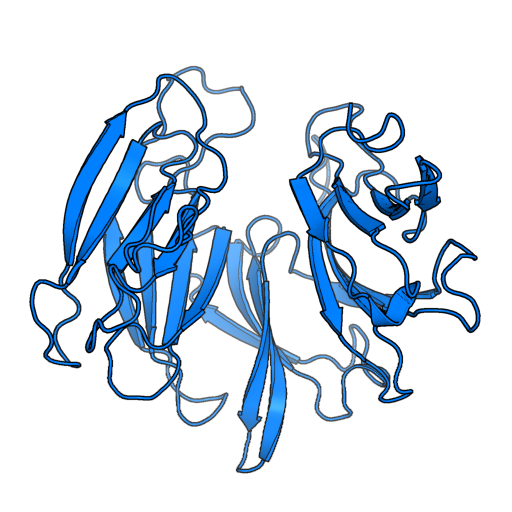Protein AF-A0A7S4CBK2-F1 (afdb_monomer_lite)

Foldseek 3Di:
DLDPPQDAWLDKDWDPCVQPVATKIWTWHFDQDPPSDPTFTWIAGPVVRDIATADDGDGQKGWNDWDWDPQPPPPHTWIWTKMWGDHPDDAIWIFTKIFDQDPRNSDDHGDIATQATFAHAEWDWDWADAPRDTDTKIWGQRQIHQFFTKIKDAPVGRVPGHHVRIDMDTQGNPQGGKAYWDFALQLQPPHTWIWTWHWDQPQFIFIKIWDDDNHPPDHTDIDTAGTRLHADDDPPPDPFHTFDHYKDWDDQFQPDHAGTKMWTRGFRSQWTWIWAQPDSHSVGSYTDIDTPDHDPGGDRDDDWDDPPPPGGIDD

Organism: NCBI:txid73025

Secondary structure (DSSP, 8-state):
---SS-SSEEEEEEPPHHHHSS-EEEEEE--SSTT--S--EEEEETTT--EEE-SPP-TT-EEEEEEEE-SSSSSS-EEEEEEEE--SSS--EEEEEEEE--SSTTSPSPEEEEEEES--S-EEEEEEEETTEEEEEEEEEETTTT-EEEEEE-TT-GGG--TTT-EEEEEE-TT--EEEEEEE-SSSSSS-EEEEEE-BSSS-EEEEEEEPPSSTTSPPEEEEEEEEEPPS---TT-S---B---EEEE-SBTT--SSPEEEEE-GGG-EEEEEEES-S-TT---EEEEEEEE-SS---PPP-B-SSSSSBPB-

InterPro domains:
  IPR028994 Integrin alpha, N-terminal [SSF69318] (59-314)

pLDDT: mean 92.44, std 9.06, range [51.06, 98.81]

Structure (mmCIF, N/CA/C/O backbone):
data_AF-A0A7S4CBK2-F1
#
_entry.id   AF-A0A7S4CBK2-F1
#
loop_
_atom_site.group_PDB
_atom_site.id
_atom_site.type_symbol
_atom_site.label_atom_id
_atom_site.label_alt_id
_atom_site.label_comp_id
_atom_site.label_asym_id
_atom_site.label_entity_id
_atom_site.label_seq_id
_atom_site.pdbx_PDB_ins_code
_atom_site.Cartn_x
_atom_site.Cartn_y
_atom_site.Cartn_z
_atom_site.occupancy
_atom_site.B_iso_or_equiv
_atom_site.auth_seq_id
_atom_site.auth_comp_id
_atom_site.auth_asym_id
_atom_site.auth_atom_id
_atom_site.pdbx_PDB_model_num
ATOM 1 N N . THR A 1 1 ? -21.842 13.973 -1.073 1.00 52.34 1 THR A N 1
ATOM 2 C CA . THR A 1 1 ? -20.670 13.971 -0.171 1.00 52.34 1 THR A CA 1
ATOM 3 C C . THR A 1 1 ? -20.645 12.671 0.593 1.00 52.34 1 THR A C 1
ATOM 5 O O . THR A 1 1 ? -21.679 12.316 1.139 1.00 52.34 1 THR A O 1
ATOM 8 N N . LEU A 1 2 ? -19.506 11.971 0.589 1.00 61.12 2 LEU A N 1
ATOM 9 C CA . LEU A 1 2 ? -19.342 10.618 1.136 1.00 61.12 2 LEU A CA 1
ATOM 10 C C . LEU A 1 2 ? -19.586 10.547 2.658 1.00 61.12 2 LEU A C 1
ATOM 12 O O . LEU A 1 2 ? -20.263 9.651 3.139 1.00 61.12 2 LEU A O 1
ATOM 16 N N . THR A 1 3 ? -19.062 11.528 3.396 1.00 65.19 3 THR A N 1
ATOM 17 C CA . THR A 1 3 ? -19.240 11.731 4.844 1.00 65.19 3 THR A CA 1
ATOM 18 C C . THR A 1 3 ? -18.792 13.158 5.200 1.00 65.19 3 THR A C 1
ATOM 20 O O . THR A 1 3 ? -18.021 13.767 4.454 1.00 65.19 3 THR A O 1
ATOM 23 N N . LYS A 1 4 ? -19.283 13.722 6.313 1.00 73.75 4 LYS A N 1
ATOM 24 C CA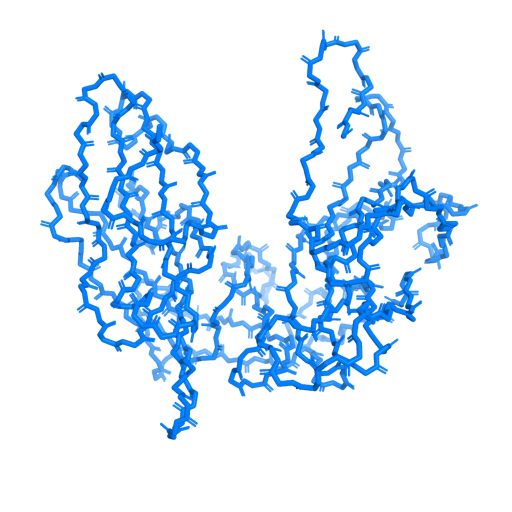 . LYS A 1 4 ? -18.763 14.979 6.902 1.00 73.75 4 LYS A CA 1
ATOM 25 C C . LYS A 1 4 ? -17.794 14.731 8.066 1.00 73.75 4 LYS A C 1
ATOM 27 O O . LYS A 1 4 ? -17.153 15.674 8.526 1.00 73.75 4 LYS A O 1
ATOM 32 N N . ASN A 1 5 ? -17.695 13.485 8.529 1.00 73.00 5 ASN A N 1
ATOM 33 C CA . ASN A 1 5 ? -16.963 13.108 9.736 1.00 73.00 5 ASN A CA 1
ATOM 34 C C . ASN A 1 5 ? -15.542 12.608 9.446 1.00 73.00 5 ASN A C 1
ATOM 36 O O . ASN A 1 5 ? -14.723 12.567 10.364 1.00 73.00 5 ASN A O 1
ATOM 40 N N . VAL A 1 6 ? -15.227 12.308 8.179 1.00 74.38 6 VAL A N 1
ATOM 41 C CA . VAL A 1 6 ? -13.850 12.129 7.698 1.00 74.38 6 VAL A CA 1
ATOM 42 C C . VAL A 1 6 ? -13.398 13.378 6.952 1.00 74.38 6 VAL A C 1
ATOM 44 O O . VAL A 1 6 ? -14.011 13.811 5.975 1.00 74.38 6 VAL A O 1
ATOM 47 N N . LYS A 1 7 ? -12.282 13.953 7.399 1.00 81.12 7 LYS A N 1
ATOM 48 C CA . LYS A 1 7 ? -11.546 14.968 6.643 1.00 81.12 7 LYS A CA 1
ATOM 49 C C . LYS A 1 7 ? -10.514 14.246 5.790 1.00 81.12 7 LYS A C 1
ATOM 51 O O . LYS A 1 7 ? -9.733 13.497 6.354 1.00 81.12 7 LYS A O 1
ATOM 56 N N . TRP A 1 8 ? -10.470 14.531 4.488 1.00 84.69 8 TRP A N 1
ATOM 57 C CA . TRP A 1 8 ? -9.444 13.993 3.579 1.00 84.69 8 TRP A CA 1
ATOM 58 C C . TRP A 1 8 ? -9.435 12.455 3.573 1.00 84.69 8 TRP A C 1
ATOM 60 O O . TRP A 1 8 ? -8.600 11.846 4.238 1.00 84.69 8 TRP A O 1
ATOM 70 N N . PRO A 1 9 ? -10.414 11.824 2.900 1.00 90.06 9 PRO A N 1
ATOM 71 C CA . PRO A 1 9 ? -10.419 10.376 2.762 1.00 90.06 9 PRO A CA 1
ATOM 72 C C . PRO A 1 9 ? -9.212 9.934 1.927 1.00 90.06 9 PRO A C 1
ATOM 74 O O . PRO A 1 9 ? -9.009 10.446 0.828 1.00 90.06 9 PRO A O 1
ATOM 77 N N . ASN A 1 10 ? -8.437 8.987 2.452 1.00 90.31 10 ASN A N 1
ATOM 78 C CA . ASN A 1 10 ? -7.334 8.342 1.733 1.00 90.31 10 ASN A CA 1
ATOM 79 C C . ASN A 1 10 ? -7.773 7.011 1.111 1.00 90.31 10 ASN A C 1
ATOM 81 O O . ASN A 1 10 ? -7.249 6.618 0.074 1.00 90.31 10 ASN A O 1
ATOM 85 N N . GLN A 1 11 ? -8.771 6.354 1.708 1.00 93.25 11 GLN A N 1
ATOM 86 C CA . GLN A 1 11 ? -9.369 5.125 1.200 1.00 93.25 11 GLN A CA 1
ATOM 87 C C . GLN A 1 11 ? -10.885 5.172 1.382 1.00 93.25 11 GLN A C 1
ATOM 89 O O . GLN A 1 11 ? -11.384 5.634 2.411 1.00 93.25 11 GLN A O 1
ATOM 94 N N . ALA A 1 12 ? -11.604 4.660 0.386 1.00 93.75 12 ALA A N 1
ATOM 95 C CA . ALA A 1 12 ? -13.013 4.318 0.485 1.00 93.75 12 ALA A CA 1
ATOM 96 C C . ALA A 1 12 ? -13.234 2.964 -0.203 1.00 93.75 12 ALA A C 1
ATOM 98 O O . ALA A 1 12 ? -12.995 2.842 -1.403 1.00 93.75 12 ALA A O 1
ATOM 99 N N . THR A 1 13 ? -13.647 1.949 0.551 1.00 95.06 13 THR A N 1
ATOM 100 C CA . THR A 1 13 ? -13.855 0.580 0.050 1.00 95.06 13 THR A CA 1
ATOM 101 C C . THR A 1 13 ? -15.153 0.001 0.588 1.00 95.06 13 THR A C 1
ATOM 103 O O . THR A 1 13 ? -15.661 0.429 1.624 1.00 95.06 13 THR A O 1
ATOM 106 N N . MET A 1 14 ? -15.721 -0.971 -0.123 1.00 96.44 14 MET A N 1
ATOM 107 C CA . MET A 1 14 ? -16.895 -1.688 0.365 1.00 96.44 14 MET A CA 1
ATOM 108 C C . MET A 1 14 ? -16.543 -2.509 1.606 1.00 96.44 14 MET A C 1
ATOM 110 O O . MET A 1 14 ? -15.480 -3.123 1.686 1.00 96.44 14 MET A O 1
ATOM 114 N N . VAL A 1 15 ? -17.457 -2.521 2.568 1.00 98.00 15 VAL A N 1
ATOM 115 C CA . VAL A 1 15 ? -17.408 -3.426 3.716 1.00 98.00 15 VAL A CA 1
ATOM 116 C C . VAL A 1 15 ? -17.905 -4.802 3.261 1.00 98.00 15 VAL A C 1
ATOM 118 O O . VAL A 1 15 ? -18.935 -4.858 2.578 1.00 98.00 15 VAL A O 1
ATOM 121 N N . PRO A 1 16 ? -17.227 -5.903 3.630 1.00 97.81 16 PRO A N 1
ATOM 122 C CA . PRO A 1 16 ? -17.720 -7.252 3.386 1.00 97.81 16 PRO A CA 1
ATOM 123 C C . PRO A 1 16 ? -19.141 -7.432 3.922 1.00 97.81 16 PRO A C 1
ATOM 125 O O . PRO A 1 16 ? -19.452 -7.028 5.046 1.00 97.81 16 PRO A O 1
ATOM 128 N N . LEU A 1 17 ? -20.016 -8.048 3.120 1.00 95.75 17 LEU A N 1
ATOM 129 C CA . LEU A 1 17 ? -21.426 -8.204 3.488 1.00 95.75 17 LEU A CA 1
ATOM 130 C C . LEU A 1 17 ? -21.604 -8.995 4.785 1.00 95.75 17 LEU A C 1
ATOM 132 O O . LEU A 1 17 ? -22.575 -8.762 5.486 1.00 95.75 17 LEU A O 1
ATOM 136 N N . GLU A 1 18 ? -20.677 -9.872 5.155 1.00 96.31 18 GLU A N 1
ATOM 137 C CA . GLU A 1 18 ? -20.750 -10.623 6.413 1.00 96.31 18 GLU A CA 1
ATOM 138 C C . GLU A 1 18 ? -20.634 -9.760 7.680 1.00 96.31 18 GLU A C 1
ATOM 140 O O . GLU A 1 18 ? -21.098 -10.181 8.736 1.00 96.31 18 GLU A O 1
ATOM 145 N N . VAL A 1 19 ? -20.119 -8.527 7.588 1.00 97.31 19 VAL A N 1
ATOM 146 C CA . VAL A 1 19 ? -20.027 -7.624 8.748 1.00 97.31 19 VAL A CA 1
ATOM 147 C C . VAL A 1 19 ? -21.402 -7.063 9.129 1.00 97.31 19 VAL A C 1
ATOM 149 O O . VAL A 1 19 ? -21.758 -7.056 10.303 1.00 97.31 19 VAL A O 1
ATOM 152 N N . PHE A 1 20 ? -22.202 -6.597 8.159 1.00 95.88 20 PHE A N 1
ATOM 153 C CA . PHE A 1 20 ? -23.490 -5.928 8.434 1.00 95.88 20 PHE A CA 1
ATOM 154 C C . PHE A 1 20 ? -24.711 -6.566 7.763 1.00 95.88 20 PHE A C 1
ATOM 156 O O . PHE A 1 20 ? -25.836 -6.149 8.020 1.00 95.88 20 PHE A O 1
ATOM 163 N N . SER A 1 21 ? -24.517 -7.536 6.870 1.00 94.25 21 SER A N 1
ATOM 164 C CA . SER A 1 21 ? -25.542 -8.083 5.961 1.00 94.25 21 SER A CA 1
ATOM 165 C C . SER A 1 21 ? -26.248 -7.035 5.085 1.00 94.25 21 SER A C 1
ATOM 167 O O . SER A 1 21 ? -27.259 -7.324 4.454 1.00 94.25 21 SER A O 1
ATOM 169 N N . THR A 1 22 ? -25.713 -5.816 5.020 1.00 95.19 22 THR A N 1
ATOM 170 C CA . THR A 1 22 ? -26.192 -4.708 4.190 1.00 95.19 22 THR A CA 1
ATOM 171 C C . THR A 1 22 ? -24.988 -3.953 3.621 1.00 95.19 22 THR A C 1
ATOM 173 O O . THR A 1 22 ? -23.931 -3.926 4.265 1.00 95.19 22 THR A O 1
ATOM 176 N N . PRO A 1 23 ? -25.100 -3.341 2.428 1.00 97.38 23 PRO A N 1
ATOM 177 C CA . PRO A 1 23 ? -24.022 -2.552 1.856 1.00 97.38 23 PRO A CA 1
ATOM 178 C C . PRO A 1 23 ? -23.564 -1.420 2.783 1.00 97.38 23 PRO A C 1
ATOM 180 O O . PRO A 1 23 ? -24.323 -0.526 3.172 1.00 97.38 23 PRO A O 1
ATOM 183 N N . ALA A 1 24 ? -22.274 -1.428 3.090 1.00 97.25 24 ALA A N 1
ATOM 184 C CA . ALA A 1 24 ? -21.606 -0.392 3.854 1.00 97.25 24 ALA A CA 1
ATOM 185 C C . ALA A 1 24 ? -20.250 -0.075 3.225 1.00 97.25 24 ALA A C 1
ATOM 187 O O . ALA A 1 24 ? -19.741 -0.820 2.388 1.00 97.25 24 ALA A O 1
ATOM 188 N N . MET A 1 25 ? -19.662 1.041 3.634 1.00 97.06 25 MET A N 1
ATOM 189 C CA . MET A 1 25 ? -18.380 1.515 3.132 1.00 97.06 25 MET A CA 1
ATOM 190 C C . MET A 1 25 ? -17.437 1.833 4.286 1.00 97.06 25 MET A C 1
ATOM 192 O O . MET A 1 25 ? -17.816 2.546 5.214 1.00 97.06 25 MET A O 1
ATOM 196 N N . LEU A 1 26 ? -16.210 1.333 4.206 1.00 97.62 26 LEU A N 1
ATOM 197 C CA . LEU A 1 26 ? -15.100 1.741 5.049 1.00 97.62 26 LEU A CA 1
ATOM 198 C C . LEU A 1 26 ? -14.492 3.011 4.467 1.00 97.62 26 LEU A C 1
ATOM 200 O O . LEU A 1 26 ? -14.245 3.092 3.266 1.00 97.62 26 LEU A O 1
ATOM 204 N N . VAL A 1 27 ? -14.226 3.992 5.324 1.00 96.75 27 VAL A N 1
ATOM 205 C CA . VAL A 1 27 ? -13.522 5.221 4.969 1.00 96.75 27 VAL A CA 1
ATOM 206 C C . VAL A 1 27 ? -12.369 5.429 5.942 1.00 96.75 27 VAL A C 1
ATOM 208 O O . VAL A 1 27 ? -12.595 5.656 7.132 1.00 96.75 27 VAL A O 1
ATOM 211 N N . ALA A 1 28 ? -11.143 5.388 5.425 1.00 95.88 28 ALA A N 1
ATOM 212 C CA . ALA A 1 28 ? -9.948 5.811 6.144 1.00 95.88 28 ALA A CA 1
ATOM 213 C C . ALA A 1 28 ? -9.622 7.257 5.772 1.00 95.88 28 ALA A C 1
ATOM 215 O O . ALA A 1 28 ? -9.729 7.645 4.604 1.00 95.88 28 ALA A O 1
ATOM 216 N N . GLY A 1 29 ? -9.206 8.074 6.735 1.00 93.44 29 GLY A N 1
ATOM 217 C CA . GLY A 1 29 ? -8.776 9.424 6.399 1.00 93.44 29 GLY A CA 1
ATOM 218 C C . GLY A 1 29 ? -8.001 10.159 7.472 1.00 93.44 29 GLY A C 1
ATOM 219 O O . GLY A 1 29 ? -7.454 9.580 8.412 1.00 93.44 29 GLY A O 1
ATOM 220 N N . GLY A 1 30 ? -7.967 11.473 7.291 1.00 93.00 30 GLY A N 1
ATOM 221 C CA . GLY A 1 30 ? -7.004 12.383 7.886 1.00 93.00 30 GLY A CA 1
ATOM 222 C C . GLY A 1 30 ? -5.817 12.602 6.952 1.00 93.00 30 GLY A C 1
ATOM 223 O O . GLY A 1 30 ? -5.638 11.885 5.975 1.00 93.00 30 GLY A O 1
ATOM 224 N N . PHE A 1 31 ? -4.990 13.606 7.221 1.00 89.25 31 PHE A N 1
ATOM 225 C CA . PHE A 1 31 ? -3.779 13.823 6.428 1.00 89.25 31 PHE A CA 1
ATOM 226 C C . PHE A 1 31 ? -2.734 14.605 7.221 1.00 89.25 31 PHE A C 1
ATOM 228 O O . PHE A 1 31 ? -3.058 15.245 8.220 1.00 89.25 31 PHE A O 1
ATOM 235 N N . LEU A 1 32 ? -1.487 14.613 6.746 1.00 85.56 32 LEU A N 1
ATOM 236 C CA . LEU A 1 32 ? -0.371 15.323 7.388 1.00 85.56 32 LEU A CA 1
ATOM 237 C C . LEU A 1 32 ? -0.498 16.862 7.370 1.00 85.56 32 LEU A C 1
ATOM 239 O O . LEU A 1 32 ? 0.283 17.565 8.007 1.00 85.56 32 LEU A O 1
ATOM 243 N N . VAL A 1 33 ? -1.471 17.405 6.633 1.00 83.88 33 VAL A N 1
ATOM 244 C CA . VAL A 1 33 ? -1.734 18.849 6.550 1.00 83.88 33 VAL A CA 1
ATOM 245 C C . VAL A 1 33 ? -2.352 19.362 7.865 1.00 83.88 33 VAL A C 1
ATOM 247 O O . VAL A 1 33 ? -3.221 18.693 8.433 1.00 83.88 33 VAL A O 1
ATOM 250 N N . PRO A 1 34 ? -1.978 20.569 8.348 1.00 82.69 34 PRO A N 1
ATOM 251 C CA . PRO A 1 34 ? -2.548 21.143 9.566 1.00 82.69 34 PRO A CA 1
ATOM 252 C C . PRO A 1 34 ? -4.085 21.098 9.613 1.00 82.69 34 PRO A C 1
ATOM 254 O O . PRO A 1 34 ? -4.773 21.362 8.624 1.00 82.69 34 PRO A O 1
ATOM 257 N N . HIS A 1 35 ? -4.627 20.774 10.792 1.00 85.25 35 HIS A N 1
ATOM 258 C CA . HIS A 1 35 ? -6.068 20.650 11.078 1.00 85.25 35 HIS A CA 1
ATOM 259 C C . HIS A 1 35 ? -6.808 19.500 10.363 1.00 85.25 35 HIS A C 1
ATOM 261 O O . HIS A 1 35 ? -8.051 19.464 10.372 1.00 85.25 35 HIS A O 1
ATOM 267 N N . LYS A 1 36 ? -6.075 18.563 9.743 1.00 88.94 36 LYS A N 1
ATOM 268 C CA . LYS A 1 36 ? -6.618 17.335 9.131 1.00 88.94 36 LYS A CA 1
ATOM 269 C C . LYS A 1 36 ? -6.430 16.087 9.996 1.00 88.94 36 LYS A C 1
ATOM 271 O O . LYS A 1 36 ? -6.679 14.988 9.522 1.00 88.94 36 LYS A O 1
ATOM 276 N N . THR A 1 37 ? -6.053 16.263 11.255 1.00 91.38 37 THR A N 1
ATOM 277 C CA . THR A 1 37 ? -5.986 15.215 12.278 1.00 91.38 37 THR A CA 1
ATOM 278 C C . THR A 1 37 ? -6.883 15.591 13.477 1.00 91.38 37 THR A C 1
ATOM 280 O O . THR A 1 37 ? -7.233 16.774 13.602 1.00 91.38 37 THR A O 1
ATOM 283 N N . PRO A 1 38 ? -7.301 14.630 14.327 1.00 93.38 38 PRO A N 1
ATOM 284 C CA . PRO A 1 38 ? -7.108 13.186 14.167 1.00 93.38 38 PRO A CA 1
ATOM 285 C C . PRO A 1 38 ? -7.832 12.657 12.922 1.00 93.38 38 PRO A C 1
ATOM 287 O O . PRO A 1 38 ? -8.924 13.104 12.566 1.00 93.38 38 PRO A O 1
ATOM 290 N N . GLY A 1 39 ? -7.167 11.754 12.214 1.00 95.12 39 GLY A N 1
ATOM 291 C CA . GLY A 1 39 ? -7.776 10.915 11.198 1.00 95.12 39 GLY A CA 1
ATOM 292 C C . GLY A 1 39 ? -8.600 9.809 11.842 1.00 95.12 39 GLY A C 1
ATOM 293 O O . GLY A 1 39 ? -8.480 9.549 13.040 1.00 95.12 39 GLY A O 1
ATOM 294 N N . ARG A 1 40 ? -9.466 9.179 11.049 1.00 96.06 40 ARG A N 1
ATOM 295 C CA . ARG A 1 40 ? -10.429 8.184 11.533 1.00 96.06 40 ARG A CA 1
ATOM 296 C C . ARG A 1 40 ? -10.609 7.059 10.525 1.00 96.06 40 ARG A C 1
ATOM 298 O O . ARG A 1 40 ? -10.535 7.306 9.321 1.00 96.06 40 ARG A O 1
ATOM 305 N N . ILE A 1 41 ? -10.918 5.874 11.041 1.00 97.50 41 ILE A N 1
ATOM 306 C CA . ILE A 1 41 ? -11.582 4.791 10.315 1.00 97.50 41 ILE A CA 1
ATOM 307 C C . ILE A 1 41 ? -13.070 4.852 10.666 1.00 97.50 41 ILE A C 1
ATOM 309 O O . ILE A 1 41 ? -13.438 4.755 11.842 1.00 97.50 41 ILE A O 1
ATOM 313 N N . ILE A 1 42 ? -13.923 5.039 9.662 1.00 97.25 42 ILE A N 1
ATOM 314 C CA . ILE A 1 42 ? -15.382 5.079 9.810 1.00 97.25 42 ILE A CA 1
ATOM 315 C C . ILE A 1 42 ? -16.010 4.033 8.893 1.00 97.25 42 ILE A C 1
ATOM 317 O O . ILE A 1 42 ? -15.608 3.901 7.742 1.00 97.25 42 ILE A O 1
ATOM 321 N N . LEU A 1 43 ? -17.026 3.331 9.387 1.00 97.38 43 LEU A N 1
ATOM 322 C CA . LEU A 1 43 ? -17.927 2.517 8.575 1.00 97.38 43 LEU A CA 1
ATOM 323 C C . LEU A 1 43 ? -19.216 3.300 8.362 1.00 97.38 43 LEU A C 1
ATOM 325 O O . LEU A 1 43 ? -19.795 3.814 9.317 1.00 97.38 43 LEU A O 1
ATOM 329 N N . ARG A 1 44 ? -19.673 3.406 7.120 1.00 96.00 44 ARG A N 1
ATOM 330 C CA . ARG A 1 44 ? -20.914 4.090 6.764 1.00 96.00 44 ARG A CA 1
ATOM 331 C C . ARG A 1 44 ? -21.859 3.119 6.081 1.00 96.00 44 ARG A C 1
ATOM 333 O O . ARG A 1 44 ? -21.566 2.667 4.976 1.00 96.00 44 ARG A O 1
ATOM 340 N N . LEU A 1 45 ? -23.007 2.851 6.694 1.00 95.88 45 LEU A N 1
ATOM 341 C CA . LEU A 1 45 ? -24.090 2.120 6.040 1.00 95.88 45 LEU A CA 1
ATOM 342 C C . LEU A 1 45 ? -24.602 2.951 4.857 1.00 95.88 45 LEU A C 1
ATOM 344 O O . LEU A 1 45 ? -24.870 4.148 5.003 1.00 95.88 45 LEU A O 1
ATOM 348 N N . ILE A 1 46 ? -24.706 2.349 3.672 1.00 94.12 46 ILE A N 1
ATOM 349 C CA . ILE A 1 46 ? -25.023 3.100 2.449 1.00 94.12 46 ILE A CA 1
ATOM 350 C C . ILE A 1 46 ? -26.468 3.597 2.486 1.00 94.12 46 ILE A C 1
ATOM 352 O O . ILE A 1 46 ? -26.699 4.783 2.241 1.00 94.12 46 ILE A O 1
ATOM 356 N N . GLU A 1 47 ? -27.403 2.717 2.845 1.00 92.50 47 GLU A N 1
ATOM 357 C CA . GLU A 1 47 ? -28.843 2.992 2.819 1.00 92.50 47 GLU A CA 1
ATOM 358 C C . GLU A 1 47 ? -29.271 3.991 3.897 1.00 92.50 47 GLU A C 1
ATOM 360 O O . GLU A 1 47 ? -29.879 5.015 3.594 1.00 92.50 47 GLU A O 1
ATOM 365 N N . SER A 1 48 ? -28.932 3.724 5.162 1.00 93.88 48 SER A N 1
ATOM 366 C CA . SER A 1 48 ? -29.335 4.586 6.280 1.00 93.88 48 SER A CA 1
ATOM 367 C C . SER A 1 48 ? -28.464 5.836 6.414 1.00 93.88 48 SER A C 1
ATOM 369 O O . SER A 1 48 ? -28.854 6.804 7.066 1.00 93.88 48 SER A O 1
ATOM 371 N N . GLY A 1 49 ? -27.258 5.814 5.840 1.00 92.38 49 GLY A N 1
ATOM 372 C CA . GLY A 1 49 ? -26.244 6.840 6.054 1.00 92.38 49 GLY A CA 1
ATOM 373 C C . GLY A 1 49 ? -25.681 6.874 7.474 1.00 92.38 49 GLY A C 1
ATOM 374 O O . GLY A 1 49 ? -24.945 7.808 7.791 1.00 92.38 49 GLY A O 1
ATOM 375 N N . GLN A 1 50 ? -26.020 5.891 8.315 1.00 94.56 50 GLN A N 1
ATOM 376 C CA . GLN A 1 50 ? -25.482 5.770 9.663 1.00 94.56 50 GLN A CA 1
ATOM 377 C C . GLN A 1 50 ? -23.973 5.551 9.603 1.00 94.56 50 GLN A C 1
ATOM 379 O O . GLN A 1 50 ? -23.482 4.740 8.818 1.00 94.56 50 GLN A O 1
ATOM 384 N N . GLU A 1 51 ? -23.252 6.262 10.462 1.00 95.75 51 GLU A N 1
ATOM 385 C CA . GLU A 1 51 ? -21.801 6.183 10.562 1.00 95.75 51 GLU A CA 1
ATOM 386 C C . GLU A 1 51 ? -21.386 5.619 11.919 1.00 95.75 51 GLU A C 1
ATOM 388 O O . GLU A 1 51 ? -21.916 6.008 12.961 1.00 95.75 51 GLU A O 1
ATOM 393 N N . ILE A 1 52 ? -20.415 4.712 11.885 1.00 96.81 52 ILE A N 1
ATOM 394 C CA . ILE A 1 52 ? -19.788 4.086 13.038 1.00 96.81 52 ILE A CA 1
ATOM 395 C C . ILE A 1 52 ? -18.311 4.439 12.980 1.00 96.81 52 ILE A C 1
ATOM 397 O O . ILE A 1 52 ? -17.589 3.996 12.088 1.00 96.81 52 ILE A O 1
ATOM 401 N N . GLN A 1 53 ? -17.849 5.249 13.926 1.00 97.12 53 GLN A N 1
ATOM 402 C CA . GLN A 1 53 ? -16.421 5.476 14.084 1.00 97.12 53 GLN A CA 1
ATOM 403 C C . GLN A 1 53 ? -15.793 4.249 14.749 1.00 97.12 53 GLN A C 1
ATOM 405 O O . GLN A 1 53 ? -16.127 3.914 15.884 1.00 97.12 53 GLN A O 1
ATOM 410 N N . VAL A 1 54 ? -14.885 3.589 14.035 1.00 97.81 54 VAL A N 1
ATOM 411 C CA . VAL A 1 54 ? -14.229 2.360 14.492 1.00 97.81 54 VAL A CA 1
ATOM 412 C C . VAL A 1 54 ? -12.983 2.676 15.300 1.00 97.81 54 VAL A C 1
ATOM 414 O O . VAL A 1 54 ? -12.780 2.120 16.375 1.00 97.81 54 VAL A O 1
ATOM 417 N N . SER A 1 55 ? -12.150 3.581 14.793 1.00 97.69 55 SER A N 1
ATOM 418 C CA . SER A 1 55 ? -10.904 3.968 15.449 1.00 97.69 55 SER A CA 1
ATOM 419 C C . SER A 1 55 ? -11.159 4.905 16.628 1.00 97.69 55 SER A C 1
ATOM 421 O O . SER A 1 55 ? -11.973 5.828 16.527 1.00 97.69 55 SER A O 1
ATOM 423 N N . THR A 1 56 ? -10.376 4.772 17.694 1.00 96.81 56 THR A N 1
ATOM 424 C CA . THR A 1 56 ? -10.300 5.816 18.725 1.00 96.81 56 THR A CA 1
ATOM 425 C C . THR A 1 56 ? -9.579 7.047 18.162 1.00 96.81 56 THR A C 1
ATOM 427 O O . THR A 1 56 ? -8.627 6.914 17.389 1.00 96.81 56 THR A O 1
ATOM 430 N N . ASP A 1 57 ? -10.033 8.253 18.516 1.00 95.38 57 ASP A N 1
ATOM 431 C CA . ASP A 1 57 ? -9.343 9.488 18.124 1.00 95.38 57 ASP A CA 1
ATOM 432 C C . ASP A 1 57 ? -7.938 9.515 18.752 1.00 95.38 57 ASP A C 1
ATOM 434 O O . ASP A 1 57 ? -7.783 9.392 19.968 1.00 95.38 57 ASP A O 1
ATOM 438 N N . LYS A 1 58 ? -6.907 9.689 17.917 1.00 95.31 58 LYS A N 1
ATOM 439 C CA . LYS A 1 58 ? -5.510 9.811 18.352 1.00 95.31 58 LYS A CA 1
ATOM 440 C C . LYS A 1 58 ? -4.865 11.023 17.692 1.00 95.31 58 LYS A C 1
ATOM 442 O O . LYS A 1 58 ? -4.702 11.074 16.471 1.00 95.31 58 LYS A O 1
ATOM 447 N N . ASP A 1 59 ? -4.506 12.009 18.507 1.00 91.88 59 ASP A N 1
ATOM 448 C CA . ASP A 1 59 ? -4.015 13.300 18.027 1.00 91.88 59 ASP A CA 1
ATOM 449 C C . ASP A 1 59 ? -2.783 13.169 17.127 1.00 91.88 59 ASP A C 1
ATOM 451 O O . ASP A 1 59 ? -1.813 12.468 17.426 1.00 91.88 59 ASP A O 1
ATOM 455 N N . GLY A 1 60 ? -2.827 13.885 16.004 1.00 93.75 60 GLY A N 1
ATOM 456 C CA . GLY A 1 60 ? -1.749 13.923 15.020 1.00 93.75 60 GLY A CA 1
ATOM 457 C C . GLY A 1 60 ? -1.683 12.723 14.074 1.00 93.75 60 GLY A C 1
ATOM 458 O O . GLY A 1 60 ? -0.956 12.818 13.088 1.00 93.75 60 GLY A O 1
ATOM 459 N N . PHE A 1 61 ? -2.433 11.645 14.321 1.00 96.38 61 PHE A N 1
ATOM 460 C CA . PHE A 1 61 ? -2.439 10.471 13.449 1.00 96.38 61 PHE A CA 1
ATOM 461 C C . PHE A 1 61 ? -3.456 10.586 12.313 1.00 96.38 61 PHE A C 1
ATOM 463 O O . PHE A 1 61 ? -4.495 11.227 12.462 1.00 96.38 61 PHE A O 1
ATOM 470 N N . PHE A 1 62 ? -3.161 9.939 11.189 1.00 96.75 62 PHE A N 1
ATOM 471 C CA . PHE A 1 62 ? -4.048 9.730 10.046 1.00 96.75 62 PHE A CA 1
ATOM 472 C C . PHE A 1 62 ? -3.873 8.319 9.479 1.00 96.75 62 PHE A C 1
ATOM 474 O O . PHE A 1 62 ? -2.855 7.677 9.730 1.00 96.75 62 PHE A O 1
ATOM 481 N N . TYR A 1 63 ? -4.865 7.853 8.718 1.00 96.81 63 TYR A N 1
ATOM 482 C CA . TYR A 1 63 ? -4.921 6.495 8.173 1.00 96.81 63 TYR A CA 1
ATOM 483 C C . TYR A 1 63 ? -4.941 6.540 6.647 1.00 96.81 63 TYR A C 1
ATOM 485 O O . TYR A 1 63 ? -5.734 7.292 6.075 1.00 96.81 63 TYR A O 1
ATOM 493 N N . HIS A 1 64 ? -4.094 5.741 5.998 1.00 91.88 64 HIS A N 1
ATOM 494 C CA . HIS A 1 64 ? -4.028 5.657 4.534 1.00 91.88 64 HIS A CA 1
ATOM 495 C C . HIS A 1 64 ? -4.771 4.453 3.972 1.00 91.88 64 HIS A C 1
ATOM 497 O O . HIS A 1 64 ? -5.499 4.601 2.995 1.00 91.88 64 HIS A O 1
ATOM 503 N N . GLU A 1 65 ? -4.602 3.293 4.599 1.00 94.25 65 GLU A N 1
ATOM 504 C CA . GLU A 1 65 ? -5.140 2.031 4.113 1.00 94.25 65 GLU A CA 1
ATOM 505 C C . GLU A 1 65 ? -5.565 1.135 5.276 1.00 94.25 65 GLU A C 1
ATOM 507 O O . GLU A 1 65 ? -4.954 1.112 6.349 1.00 94.25 65 GLU A O 1
ATOM 512 N N . ALA A 1 66 ? -6.644 0.407 5.041 1.00 97.25 66 ALA A N 1
ATOM 513 C CA . ALA A 1 66 ? -7.209 -0.602 5.904 1.00 97.25 66 ALA A CA 1
ATOM 514 C C . ALA A 1 66 ? -7.635 -1.808 5.057 1.00 97.25 66 ALA A C 1
ATOM 516 O O . ALA A 1 66 ? -8.104 -1.661 3.923 1.00 97.25 66 ALA A O 1
ATOM 517 N N . THR A 1 67 ? -7.497 -2.996 5.632 1.00 97.31 67 THR A N 1
ATOM 518 C CA . THR A 1 67 ? -7.962 -4.259 5.061 1.00 97.31 67 THR A CA 1
ATOM 519 C C . THR A 1 67 ? -8.708 -5.069 6.116 1.00 97.31 67 THR A C 1
ATOM 521 O O . THR A 1 67 ? -8.568 -4.821 7.315 1.00 97.31 67 THR A O 1
ATOM 524 N N . TRP A 1 68 ? -9.520 -6.015 5.660 1.00 98.06 68 TRP A N 1
ATOM 525 C CA . TRP A 1 68 ? -10.339 -6.865 6.512 1.00 98.06 68 TRP A CA 1
ATOM 526 C C . TRP A 1 68 ? -9.664 -8.215 6.728 1.00 98.06 68 TRP A C 1
ATOM 528 O O . TRP A 1 68 ? -9.285 -8.867 5.756 1.00 98.06 68 TRP A O 1
ATOM 538 N N . VAL A 1 69 ? -9.506 -8.624 7.986 1.00 97.25 69 VAL A N 1
ATOM 539 C CA . VAL A 1 69 ? -8.827 -9.873 8.369 1.00 97.25 69 VAL A CA 1
ATOM 540 C C . VAL A 1 69 ? -9.470 -10.418 9.639 1.00 97.25 69 VAL A C 1
ATOM 542 O O . VAL A 1 69 ? -9.658 -9.661 10.582 1.00 97.25 69 VAL A O 1
ATOM 545 N N . ASP A 1 70 ? -9.760 -11.715 9.708 1.00 96.81 70 ASP A N 1
ATOM 546 C CA . ASP A 1 70 ? -10.058 -12.380 10.985 1.00 96.81 70 ASP A CA 1
ATOM 547 C C . ASP A 1 70 ? -8.738 -12.625 11.734 1.00 96.81 70 ASP A C 1
ATOM 549 O O . ASP A 1 70 ? -8.008 -13.580 11.461 1.00 96.81 70 ASP A O 1
ATOM 553 N N . MET A 1 71 ? -8.368 -11.702 12.622 1.00 96.44 71 MET A N 1
ATOM 554 C CA . MET A 1 71 ? -7.036 -11.695 13.234 1.00 96.44 71 MET A CA 1
ATOM 555 C C . MET A 1 71 ? -6.913 -12.686 14.392 1.00 96.44 71 MET A C 1
ATOM 557 O O . MET A 1 71 ? -5.799 -13.102 14.729 1.00 96.44 71 MET A O 1
ATOM 561 N N . ASN A 1 72 ? -8.030 -13.042 15.030 1.00 95.81 72 ASN A N 1
ATOM 562 C CA . ASN A 1 72 ? -8.081 -13.923 16.198 1.00 95.81 72 ASN A CA 1
ATOM 563 C C . ASN A 1 72 ? -8.731 -15.288 15.926 1.00 95.81 72 ASN A C 1
ATOM 565 O O . ASN A 1 72 ? -8.752 -16.116 16.840 1.00 95.81 72 ASN A O 1
ATOM 569 N N . GLY A 1 73 ? -9.193 -15.542 14.703 1.00 95.38 73 GLY A N 1
ATOM 570 C CA . GLY A 1 73 ? -9.819 -16.797 14.301 1.00 95.38 73 GLY A CA 1
ATOM 571 C C . GLY A 1 73 ? -11.206 -16.993 14.910 1.00 95.38 73 GLY A C 1
ATOM 572 O O . GLY A 1 73 ? -11.611 -18.138 15.124 1.00 95.38 73 GLY A O 1
ATOM 573 N N . ASP A 1 74 ? -11.904 -15.910 15.268 1.00 96.88 74 ASP A N 1
ATOM 574 C CA . ASP A 1 74 ? -13.233 -15.985 15.884 1.00 96.88 74 ASP A CA 1
ATOM 575 C C . ASP A 1 74 ? -14.390 -15.983 14.867 1.00 96.88 74 ASP A C 1
ATOM 577 O O . ASP A 1 74 ? -15.561 -16.072 15.257 1.00 96.88 74 ASP A O 1
ATOM 581 N N . GLY A 1 75 ? -14.062 -15.960 13.571 1.00 96.50 75 GLY A N 1
ATOM 582 C CA . GLY A 1 75 ? -15.005 -15.972 12.460 1.00 96.50 75 GLY A CA 1
ATOM 583 C C . GLY A 1 75 ? -15.586 -14.599 12.130 1.00 96.50 75 GLY A C 1
ATOM 584 O O . GLY A 1 75 ? -16.550 -14.527 11.367 1.00 96.50 75 GLY A O 1
ATOM 585 N N . LYS A 1 76 ? -15.052 -13.517 12.707 1.00 97.38 76 LYS A N 1
ATOM 586 C CA . LYS A 1 76 ? -15.445 -12.140 12.396 1.00 97.38 76 LYS A CA 1
ATOM 587 C C . LYS A 1 76 ? -14.293 -11.405 11.743 1.00 97.38 76 LYS A C 1
ATOM 589 O O . LYS A 1 76 ? -13.139 -11.550 12.130 1.00 97.38 76 LYS A O 1
ATOM 594 N N . LEU A 1 77 ? -14.617 -10.572 10.761 1.00 98.31 77 LEU A N 1
ATOM 595 C CA . LEU A 1 77 ? -13.607 -9.742 10.130 1.00 98.31 77 LEU A CA 1
ATOM 596 C C . LEU A 1 77 ? -13.305 -8.516 10.983 1.00 98.31 77 LEU A C 1
ATOM 598 O O . LEU A 1 77 ? -14.128 -7.617 11.158 1.00 98.31 77 LEU A O 1
ATOM 602 N N . ASP A 1 78 ? -12.064 -8.448 11.429 1.00 98.56 78 ASP A N 1
ATOM 603 C CA . ASP A 1 78 ? -11.484 -7.264 12.026 1.00 98.56 78 ASP A CA 1
ATOM 604 C C . ASP A 1 78 ? -10.922 -6.328 10.952 1.00 98.56 78 ASP A C 1
ATOM 606 O O . ASP A 1 78 ? -10.869 -6.655 9.764 1.00 98.56 78 ASP A O 1
ATOM 610 N N . ILE A 1 79 ? -10.452 -5.155 11.377 1.00 98.69 79 ILE A N 1
ATOM 611 C CA . ILE A 1 79 ? -9.721 -4.236 10.504 1.00 98.69 79 ILE A CA 1
ATOM 612 C C . ILE A 1 79 ? -8.245 -4.231 10.893 1.00 98.69 79 ILE A C 1
ATOM 614 O O . ILE A 1 79 ? -7.894 -3.881 12.019 1.00 98.69 79 ILE A O 1
ATOM 618 N N . LEU A 1 80 ? -7.376 -4.545 9.939 1.00 98.62 80 LEU A N 1
ATOM 619 C CA . LEU A 1 80 ? -5.943 -4.279 10.015 1.00 98.62 80 LEU A CA 1
ATOM 620 C C . LEU A 1 80 ? -5.659 -2.981 9.253 1.00 98.62 80 LEU A C 1
ATOM 622 O O . LEU A 1 80 ? -6.134 -2.802 8.133 1.00 98.62 80 LEU A O 1
ATOM 626 N N . THR A 1 81 ? -4.928 -2.046 9.850 1.00 98.56 81 THR A N 1
ATOM 627 C CA . THR A 1 81 ? -4.665 -0.730 9.253 1.00 98.56 81 THR A CA 1
ATOM 628 C C . THR A 1 81 ? -3.332 -0.163 9.718 1.00 98.56 81 THR A C 1
ATOM 630 O O . THR A 1 81 ? -2.882 -0.438 10.827 1.00 98.56 81 THR A O 1
ATOM 633 N N . ALA A 1 82 ? -2.716 0.674 8.887 1.00 97.81 82 ALA A N 1
ATOM 634 C CA . ALA A 1 82 ? -1.551 1.459 9.266 1.00 97.81 82 ALA A CA 1
ATOM 635 C C . ALA A 1 82 ? -1.939 2.922 9.509 1.00 97.81 82 ALA A C 1
ATOM 637 O O . ALA A 1 82 ? -2.769 3.498 8.792 1.00 97.81 82 ALA A O 1
ATOM 638 N N . ARG A 1 83 ? -1.298 3.556 10.493 1.00 97.44 83 ARG A N 1
ATOM 639 C CA . ARG A 1 83 ? -1.458 4.989 10.766 1.00 97.44 83 ARG A CA 1
ATOM 640 C C . ARG A 1 83 ? -0.128 5.694 10.915 1.00 97.44 83 ARG A C 1
ATOM 642 O O . ARG A 1 83 ? 0.819 5.130 11.446 1.00 97.44 83 ARG A O 1
ATOM 649 N N . ALA A 1 84 ? -0.079 6.958 10.517 1.00 96.81 84 ALA A N 1
ATOM 650 C CA . ALA A 1 84 ? 1.109 7.793 10.646 1.00 96.81 84 ALA A CA 1
ATOM 651 C C . ALA A 1 84 ? 0.789 9.130 11.307 1.00 96.81 84 ALA A C 1
ATOM 653 O O . ALA A 1 84 ? -0.299 9.678 11.148 1.00 96.81 84 ALA A O 1
ATOM 654 N N . ALA A 1 85 ? 1.770 9.680 12.013 1.00 95.69 85 ALA A N 1
ATOM 655 C CA . ALA A 1 85 ? 1.787 11.043 12.507 1.00 95.69 85 ALA A CA 1
ATOM 656 C C . ALA A 1 85 ? 3.089 11.712 12.066 1.00 95.69 85 ALA A C 1
ATOM 658 O O . ALA A 1 85 ? 4.175 11.312 12.480 1.00 95.69 85 ALA A O 1
ATOM 659 N N . LYS A 1 86 ? 2.975 12.763 11.251 1.00 92.12 86 LYS A N 1
ATOM 660 C CA . LYS A 1 86 ? 4.108 13.549 10.746 1.00 92.12 86 LYS A CA 1
ATOM 661 C C . LYS A 1 86 ? 3.951 15.011 11.177 1.00 92.12 86 LYS A C 1
ATOM 663 O O . LYS A 1 86 ? 3.441 15.821 10.401 1.00 92.12 86 LYS A O 1
ATOM 668 N N . PRO A 1 87 ? 4.296 15.355 12.431 1.00 89.25 87 PRO A N 1
ATOM 669 C CA . PRO A 1 87 ? 4.177 16.728 12.904 1.00 89.25 87 PRO A CA 1
ATOM 670 C C . PRO A 1 87 ? 5.211 17.635 12.219 1.00 89.25 87 PRO A C 1
ATOM 672 O O . PRO A 1 87 ? 6.245 17.173 11.745 1.00 89.25 87 PRO A O 1
ATOM 675 N N . VAL A 1 88 ? 4.951 18.948 12.197 1.00 85.00 88 VAL A N 1
ATOM 676 C CA . VAL A 1 88 ? 5.916 19.945 11.685 1.00 85.00 88 VAL A CA 1
ATOM 677 C C . VAL A 1 88 ? 7.186 19.975 12.545 1.00 85.00 88 VAL A C 1
ATOM 679 O O . VAL A 1 88 ? 8.284 20.153 12.027 1.00 85.00 88 VAL A O 1
ATOM 682 N N . LEU A 1 89 ? 7.027 19.791 13.858 1.00 85.06 89 LEU A N 1
ATOM 683 C CA . LEU A 1 89 ? 8.107 19.679 14.834 1.00 85.06 89 LEU A CA 1
ATOM 684 C C . LEU A 1 89 ? 7.930 18.389 15.634 1.00 85.06 89 LEU A C 1
ATOM 686 O O . LEU A 1 89 ? 6.831 18.099 16.106 1.00 85.06 89 LEU A O 1
ATOM 690 N N . GLY A 1 90 ? 9.020 17.653 15.832 1.00 87.94 90 GLY A N 1
ATOM 691 C CA . GLY A 1 90 ? 9.034 16.405 16.592 1.00 87.94 90 GLY A CA 1
ATOM 692 C C . GLY A 1 90 ? 9.240 15.170 15.720 1.00 87.94 90 GLY A C 1
ATOM 693 O O . GLY A 1 90 ? 9.529 15.263 14.528 1.00 87.94 90 GLY A O 1
ATOM 694 N N . LYS A 1 91 ? 9.133 13.998 16.350 1.00 92.88 91 LYS A N 1
ATOM 695 C CA . LYS A 1 91 ? 9.389 12.712 15.700 1.00 92.88 91 LYS A CA 1
ATOM 696 C C . LYS A 1 91 ? 8.177 12.284 14.866 1.00 92.88 91 LYS A C 1
ATOM 698 O O . LYS A 1 91 ? 7.043 12.329 15.350 1.00 92.88 91 LYS A O 1
ATOM 703 N N . THR A 1 92 ? 8.436 11.834 13.639 1.00 94.56 92 THR A N 1
ATOM 704 C CA . THR A 1 92 ? 7.458 11.057 12.867 1.00 94.56 92 THR A CA 1
ATOM 705 C C . THR A 1 92 ? 7.219 9.727 13.577 1.00 94.56 92 THR A C 1
ATOM 707 O O . THR A 1 92 ? 8.155 9.152 14.125 1.00 94.56 92 THR A O 1
ATOM 710 N N . ARG A 1 93 ? 5.968 9.276 13.610 1.00 96.06 93 ARG A N 1
ATOM 711 C CA . ARG A 1 93 ? 5.571 7.991 14.192 1.00 96.06 93 ARG A CA 1
ATOM 712 C C . ARG A 1 93 ? 4.676 7.260 13.216 1.00 96.06 93 ARG A C 1
ATOM 714 O O . ARG A 1 93 ? 3.844 7.907 12.575 1.00 96.06 93 ARG A O 1
ATOM 721 N N . ALA A 1 94 ? 4.806 5.951 13.149 1.00 97.19 94 ALA A N 1
ATOM 722 C CA . ALA A 1 94 ? 3.953 5.109 12.338 1.00 97.19 94 ALA A CA 1
ATOM 723 C C . ALA A 1 94 ? 3.678 3.786 13.058 1.00 97.19 94 ALA A C 1
ATOM 725 O O . ALA A 1 94 ? 4.562 3.258 13.721 1.00 97.19 94 ALA A O 1
ATOM 726 N N . GLU A 1 95 ? 2.447 3.290 12.973 1.00 97.50 95 GLU A N 1
ATOM 727 C CA . GLU A 1 95 ? 1.983 2.130 13.734 1.00 97.50 95 GLU A CA 1
ATOM 728 C C . GLU A 1 95 ? 1.097 1.235 12.860 1.00 97.50 95 GLU A C 1
ATOM 730 O O . GLU A 1 95 ? 0.159 1.717 12.215 1.00 97.50 95 GLU A O 1
ATOM 735 N N . MET A 1 96 ? 1.344 -0.075 12.920 1.00 98.31 96 MET A N 1
ATOM 736 C CA . MET A 1 96 ? 0.417 -1.100 12.449 1.00 98.31 96 MET A CA 1
ATOM 737 C C . MET A 1 96 ? -0.579 -1.437 13.562 1.00 98.31 96 MET A C 1
ATOM 739 O O . MET A 1 96 ? -0.199 -1.725 14.700 1.00 98.31 96 MET A O 1
ATOM 743 N N . VAL A 1 97 ? -1.867 -1.393 13.238 1.00 98.12 97 VAL A N 1
ATOM 744 C CA . VAL A 1 97 ? -2.962 -1.429 14.206 1.00 98.12 97 VAL A CA 1
ATOM 745 C C . VAL A 1 97 ? -4.018 -2.434 13.776 1.00 98.12 97 VAL A C 1
ATOM 747 O O . VAL A 1 97 ? -4.509 -2.407 12.650 1.00 98.12 97 VAL A O 1
ATOM 750 N N . TRP A 1 98 ? -4.415 -3.280 14.714 1.00 98.38 98 TRP A N 1
ATOM 751 C CA . TRP A 1 98 ? -5.571 -4.154 14.600 1.00 98.38 98 TRP A CA 1
ATOM 752 C C . TRP A 1 98 ? -6.740 -3.567 15.403 1.00 98.38 98 TRP A C 1
ATOM 754 O O . TRP A 1 98 ? -6.618 -3.280 16.594 1.00 98.38 98 TRP A O 1
ATOM 764 N N . LEU A 1 99 ? -7.880 -3.364 14.746 1.00 98.69 99 LEU A N 1
ATOM 765 C CA . LEU A 1 99 ? -9.140 -2.927 15.339 1.00 98.69 99 LEU A CA 1
ATOM 766 C C . LEU A 1 99 ? -10.082 -4.131 15.382 1.00 98.69 99 LEU A C 1
ATOM 768 O O . LEU A 1 99 ? -10.606 -4.546 14.351 1.00 98.69 99 LEU A O 1
ATOM 772 N N . GLN A 1 100 ? -10.277 -4.682 16.576 1.00 98.56 100 GLN A N 1
ATOM 773 C CA . GLN A 1 100 ? -11.009 -5.923 16.797 1.00 98.56 100 GLN A CA 1
ATOM 774 C C . GLN A 1 100 ? -12.523 -5.689 16.854 1.00 98.56 100 GLN A C 1
ATOM 776 O O . GLN A 1 100 ? -13.010 -4.945 17.719 1.00 98.56 100 GLN A O 1
ATOM 781 N N . GLN A 1 101 ? -13.262 -6.370 15.980 1.00 98.38 101 GLN A N 1
ATOM 782 C CA . GLN A 1 101 ? -14.710 -6.305 15.890 1.00 98.38 101 GLN A CA 1
ATOM 783 C C . GLN A 1 101 ? -15.353 -6.800 17.203 1.00 98.38 101 GLN A C 1
ATOM 785 O O . GLN A 1 101 ? -15.093 -7.913 17.668 1.00 98.38 101 GLN A O 1
ATOM 790 N N . PRO A 1 102 ? -16.231 -6.006 17.839 1.00 97.62 102 PRO A N 1
ATOM 791 C CA . PRO A 1 102 ? -17.000 -6.460 18.994 1.00 97.62 102 PRO A CA 1
ATOM 792 C C . PRO A 1 102 ? -18.095 -7.462 18.585 1.00 97.62 102 PRO A C 1
ATOM 794 O O . PRO A 1 102 ? -18.310 -7.777 17.419 1.00 97.62 102 PRO A O 1
ATOM 797 N N . GLY A 1 103 ? -18.861 -7.958 19.561 1.00 96.25 103 GLY A N 1
ATOM 798 C CA . GLY A 1 103 ? -20.033 -8.802 19.281 1.00 96.25 103 GLY A CA 1
ATOM 799 C C . GLY A 1 103 ? -21.063 -8.157 18.343 1.00 96.25 103 GLY A C 1
ATOM 800 O O . GLY A 1 103 ? -21.703 -8.863 17.576 1.00 96.25 103 GLY A O 1
ATOM 801 N N . ASP A 1 104 ? -21.193 -6.831 18.395 1.00 96.94 104 ASP A N 1
ATOM 802 C CA . ASP A 1 104 ? -22.077 -6.039 17.540 1.00 96.94 104 ASP A CA 1
ATOM 803 C C . ASP A 1 104 ? -21.248 -4.967 16.809 1.00 96.94 104 ASP A C 1
ATOM 805 O O . ASP A 1 104 ? -20.844 -3.995 17.459 1.00 96.94 104 ASP A O 1
ATOM 809 N N . PRO A 1 105 ? -20.996 -5.101 15.491 1.00 96.94 105 PRO A N 1
ATOM 810 C CA . PRO A 1 105 ? -20.128 -4.192 14.739 1.00 96.94 105 PRO A CA 1
ATOM 811 C C . PRO A 1 105 ? -20.643 -2.749 14.698 1.00 96.94 105 PRO A C 1
ATOM 813 O O . PRO A 1 105 ? -19.874 -1.838 14.390 1.00 96.94 105 PRO A O 1
ATOM 816 N N . MET A 1 106 ? -21.909 -2.513 15.069 1.00 96.62 106 MET A N 1
ATOM 817 C CA . MET A 1 106 ? -22.482 -1.172 15.191 1.00 96.62 106 MET A CA 1
ATOM 818 C C . MET A 1 106 ? -21.942 -0.390 16.399 1.00 96.62 106 MET A C 1
ATOM 820 O O . MET A 1 106 ? -22.144 0.824 16.488 1.00 96.62 106 MET A O 1
ATOM 824 N N . LYS A 1 107 ? -21.261 -1.055 17.343 1.00 96.69 107 LYS A N 1
ATOM 825 C CA . LYS A 1 107 ? -20.749 -0.449 18.580 1.00 96.69 107 LYS A CA 1
ATOM 826 C C . LYS A 1 107 ? -19.283 -0.045 18.442 1.00 96.69 107 LYS A C 1
ATOM 828 O O . LYS A 1 107 ? -18.383 -0.814 18.761 1.00 96.69 107 LYS A O 1
ATOM 833 N N . GLY A 1 108 ? -19.057 1.182 17.984 1.00 95.00 108 GLY A N 1
ATOM 834 C CA . GLY A 1 108 ? -17.742 1.826 18.011 1.00 95.00 108 GLY A CA 1
ATOM 835 C C . GLY A 1 108 ? -17.422 2.525 19.348 1.00 95.00 108 GLY A C 1
ATOM 836 O O . GLY A 1 108 ? -18.345 2.822 20.114 1.00 95.00 108 GLY A O 1
ATOM 837 N N . PRO A 1 109 ? -16.142 2.849 19.618 1.00 97.94 109 PRO A N 1
ATOM 838 C CA . PRO A 1 109 ? -14.968 2.387 18.877 1.00 97.94 109 PRO A CA 1
ATOM 839 C C . PRO A 1 109 ? -14.698 0.895 19.128 1.00 97.94 109 PRO A C 1
ATOM 841 O O . PRO A 1 109 ? -15.072 0.344 20.163 1.00 97.94 109 PRO A O 1
ATOM 844 N N . TRP A 1 110 ? -14.052 0.240 18.167 1.00 98.44 110 TRP A N 1
ATOM 845 C CA . TRP A 1 110 ? -13.613 -1.150 18.299 1.00 98.44 110 TRP A CA 1
ATOM 846 C C . TRP A 1 110 ? -12.359 -1.236 19.175 1.00 98.44 110 TRP A C 1
ATOM 848 O O . TRP A 1 110 ? -11.663 -0.238 19.386 1.00 98.44 110 TRP A O 1
ATOM 858 N N . LYS A 1 111 ? -12.069 -2.424 19.721 1.00 98.38 111 LYS A N 1
ATOM 859 C CA . LYS A 1 111 ? -10.909 -2.596 20.603 1.00 98.38 111 LYS A CA 1
ATOM 860 C C . LYS A 1 111 ? -9.625 -2.497 19.779 1.00 98.38 111 LYS A C 1
ATOM 862 O O . LYS A 1 111 ? -9.409 -3.287 18.869 1.00 98.38 111 LYS A O 1
ATOM 867 N N . GLU A 1 112 ? -8.780 -1.531 20.118 1.00 97.94 112 GLU A N 1
ATOM 868 C CA . GLU A 1 112 ? -7.514 -1.281 19.431 1.00 97.94 112 GLU A CA 1
ATOM 869 C C . GLU A 1 112 ? -6.376 -2.127 20.019 1.00 97.94 112 GLU A C 1
ATOM 871 O O . GLU A 1 112 ? -6.191 -2.173 21.238 1.00 97.94 112 GLU A O 1
ATOM 876 N N . HIS A 1 113 ? -5.581 -2.735 19.140 1.00 97.56 113 HIS A N 1
ATOM 877 C CA . HIS A 1 113 ? -4.320 -3.400 19.449 1.00 97.56 113 HIS A CA 1
ATOM 878 C C . HIS A 1 113 ? -3.225 -2.818 18.553 1.00 97.56 113 HIS A C 1
ATOM 880 O O . HIS A 1 113 ? -3.263 -2.972 17.332 1.00 97.56 113 HIS A O 1
ATOM 886 N N . VAL A 1 114 ? -2.243 -2.136 19.145 1.00 97.12 114 VAL A N 1
ATOM 887 C CA . VAL A 1 114 ? -1.037 -1.722 18.412 1.00 97.12 114 VAL A CA 1
ATOM 888 C C . VAL A 1 114 ? -0.126 -2.936 18.292 1.00 97.12 114 VAL A C 1
ATOM 890 O O . VAL A 1 114 ? 0.318 -3.482 19.305 1.00 97.12 114 VAL A O 1
ATOM 893 N N . LEU A 1 115 ? 0.115 -3.374 17.058 1.00 97.75 115 LEU A N 1
ATOM 894 C CA . LEU A 1 115 ? 0.907 -4.567 16.791 1.00 97.75 115 LEU A CA 1
ATOM 895 C C . LEU A 1 115 ? 2.399 -4.256 16.801 1.00 97.75 115 LEU A C 1
ATOM 897 O O . LEU A 1 115 ? 3.140 -5.032 17.381 1.00 97.75 115 LEU A O 1
ATOM 901 N N . PHE A 1 116 ? 2.833 -3.168 16.159 1.00 97.44 116 PHE A N 1
ATOM 902 C CA . PHE A 1 116 ? 4.235 -2.735 16.086 1.00 97.44 116 PHE A CA 1
ATOM 903 C C . PHE A 1 116 ? 4.371 -1.374 15.387 1.00 97.44 116 PHE A C 1
ATOM 905 O O . PHE A 1 116 ? 3.441 -0.916 14.717 1.00 97.44 116 PHE A O 1
ATOM 912 N N . ASP A 1 117 ? 5.550 -0.763 15.514 1.00 96.81 117 ASP A N 1
ATOM 913 C CA . ASP A 1 117 ? 5.913 0.506 14.874 1.00 96.81 117 ASP A CA 1
ATOM 914 C C . ASP A 1 117 ? 6.505 0.314 13.459 1.00 96.81 117 ASP A C 1
ATOM 916 O O . ASP A 1 117 ? 7.070 -0.737 13.132 1.00 96.81 117 ASP A O 1
ATOM 920 N N . GLY A 1 118 ? 6.422 1.362 12.631 1.00 93.69 118 GLY A N 1
ATOM 921 C CA . GLY A 1 118 ? 7.051 1.463 11.303 1.00 93.69 118 GLY A CA 1
ATOM 922 C C . GLY A 1 118 ? 6.068 1.705 10.148 1.00 93.69 118 GLY A C 1
ATOM 923 O O . GLY A 1 118 ? 6.146 2.749 9.483 1.00 93.69 118 GLY A O 1
ATOM 924 N N . PRO A 1 119 ? 5.088 0.812 9.907 1.00 95.88 119 PRO A N 1
ATOM 925 C CA . PRO A 1 119 ? 4.135 0.989 8.819 1.00 95.88 119 PRO A CA 1
ATOM 926 C C . PRO A 1 119 ? 3.177 2.144 9.089 1.00 95.88 119 PRO A C 1
ATOM 928 O O . PRO A 1 119 ? 2.502 2.194 10.113 1.00 95.88 119 PRO A O 1
ATOM 931 N N . GLY A 1 120 ? 3.079 3.070 8.138 1.00 93.31 120 GLY A N 1
ATOM 932 C CA . GLY A 1 120 ? 2.202 4.243 8.234 1.00 93.31 120 GLY A CA 1
ATOM 933 C C . GLY A 1 120 ? 1.372 4.503 6.979 1.00 93.31 120 GLY A C 1
ATOM 934 O O . GLY A 1 120 ? 0.819 5.591 6.823 1.00 93.31 120 GLY A O 1
ATOM 935 N N . GLY A 1 121 ? 1.352 3.538 6.061 1.00 93.12 121 GLY A N 1
ATOM 936 C CA . GLY A 1 121 ? 0.852 3.681 4.700 1.00 93.12 121 GLY A CA 1
ATOM 937 C C . GLY A 1 121 ? 0.325 2.360 4.157 1.00 93.12 121 GLY A C 1
ATOM 938 O O . GLY A 1 121 ? -0.484 1.708 4.812 1.00 93.12 121 GLY A O 1
ATOM 939 N N . PHE A 1 122 ? 0.783 1.989 2.967 1.00 96.31 122 PHE A N 1
ATOM 940 C CA . PHE A 1 122 ? 0.313 0.800 2.270 1.00 96.31 122 PHE A CA 1
ATOM 941 C C . PHE A 1 122 ? 1.031 -0.462 2.746 1.00 96.31 122 PHE A C 1
ATOM 943 O O . PHE A 1 122 ? 2.210 -0.438 3.121 1.00 96.31 122 PHE A O 1
ATOM 950 N N . PHE A 1 123 ? 0.307 -1.574 2.737 1.00 97.88 123 PHE A N 1
ATOM 951 C CA . PHE A 1 123 ? 0.823 -2.868 3.167 1.00 97.88 123 PHE A CA 1
ATOM 952 C C . PHE A 1 123 ? 0.044 -4.019 2.525 1.00 97.88 123 PHE A C 1
ATOM 954 O O . PHE A 1 123 ? -1.078 -3.856 2.054 1.00 97.88 123 PHE A O 1
ATOM 961 N N . VAL A 1 124 ? 0.628 -5.213 2.553 1.00 96.75 124 VAL A N 1
ATOM 962 C CA . VAL A 1 124 ? -0.026 -6.461 2.164 1.00 96.75 124 VAL A CA 1
ATOM 963 C C . VAL A 1 124 ? -0.017 -7.411 3.352 1.00 96.75 124 VAL A C 1
ATOM 965 O O . VAL A 1 124 ? 1.041 -7.700 3.906 1.00 96.75 124 VAL A O 1
ATOM 968 N N . TYR A 1 125 ? -1.193 -7.923 3.707 1.00 95.88 125 TYR A N 1
ATOM 969 C CA . TYR A 1 125 ? -1.349 -9.074 4.592 1.00 95.88 125 TYR A CA 1
ATOM 970 C C . TYR A 1 125 ? -1.584 -10.317 3.734 1.00 95.88 125 TYR A C 1
ATOM 972 O O . TYR A 1 125 ? -2.562 -10.364 2.987 1.00 95.88 125 TYR A O 1
ATOM 980 N N . ALA A 1 126 ? -0.694 -11.301 3.803 1.00 91.25 126 ALA A N 1
ATOM 981 C CA . ALA A 1 126 ? -0.885 -12.563 3.096 1.00 91.25 126 ALA A CA 1
ATOM 982 C C . ALA A 1 126 ? -0.126 -13.703 3.766 1.00 91.25 126 ALA A C 1
ATOM 984 O O . ALA A 1 126 ? 0.774 -13.479 4.574 1.00 91.25 126 ALA A O 1
ATOM 985 N N . ASP A 1 127 ? -0.476 -14.926 3.391 1.00 85.69 127 ASP A N 1
ATOM 986 C CA . ASP A 1 127 ? 0.271 -16.105 3.792 1.00 85.69 127 ASP A CA 1
ATOM 987 C C . ASP A 1 127 ? 1.525 -16.270 2.928 1.00 85.69 127 ASP A C 1
ATOM 989 O O . ASP A 1 127 ? 1.427 -16.424 1.707 1.00 85.69 127 ASP A O 1
ATOM 993 N N . TRP A 1 128 ? 2.697 -16.304 3.564 1.00 78.56 128 TRP A N 1
ATOM 994 C CA . TRP A 1 128 ? 3.921 -16.824 2.960 1.00 78.56 128 TRP A CA 1
ATOM 995 C C . TRP A 1 128 ? 4.474 -18.002 3.760 1.00 78.56 128 TRP A C 1
ATOM 997 O O . TRP A 1 128 ? 4.260 -18.173 4.965 1.00 78.56 128 TRP A O 1
ATOM 1007 N N . THR A 1 129 ? 5.190 -18.869 3.049 1.00 69.38 129 THR A N 1
ATOM 1008 C CA . THR A 1 129 ? 5.747 -20.091 3.622 1.00 69.38 129 THR A CA 1
ATOM 1009 C C . THR A 1 129 ? 6.923 -19.767 4.537 1.00 69.38 129 THR A C 1
ATOM 1011 O O . THR A 1 129 ? 7.973 -19.289 4.102 1.00 69.38 129 THR A O 1
ATOM 1014 N N . ARG A 1 130 ? 6.787 -20.119 5.817 1.00 64.69 130 ARG A N 1
ATOM 1015 C CA . ARG A 1 130 ? 7.861 -20.080 6.807 1.00 64.69 130 ARG A CA 1
ATOM 1016 C C . ARG A 1 130 ? 8.148 -21.489 7.304 1.00 64.69 130 ARG A C 1
ATOM 1018 O O . ARG A 1 130 ? 7.322 -22.103 7.968 1.00 64.69 130 ARG A O 1
ATOM 1025 N N . GLY A 1 131 ? 9.334 -22.014 6.993 1.00 60.09 131 GLY A N 1
ATOM 1026 C CA . GLY A 1 131 ? 9.750 -23.331 7.495 1.00 60.09 131 GLY A CA 1
ATOM 1027 C C . GLY A 1 131 ? 8.824 -24.482 7.074 1.00 60.09 131 GLY A C 1
ATOM 1028 O O . GLY A 1 131 ? 8.727 -25.473 7.788 1.00 60.09 131 GLY A O 1
ATOM 1029 N N . GLY A 1 132 ? 8.134 -24.342 5.936 1.00 65.75 132 GLY A N 1
ATOM 1030 C CA . GLY A 1 132 ? 7.237 -25.354 5.368 1.00 65.75 132 GLY A CA 1
ATOM 1031 C C . GLY A 1 132 ? 5.748 -25.154 5.662 1.00 65.75 132 GLY A C 1
ATOM 1032 O O . GLY A 1 132 ? 4.933 -25.696 4.924 1.00 65.75 132 GLY A O 1
ATOM 1033 N N . ALA A 1 133 ? 5.375 -24.351 6.665 1.00 69.31 133 ALA A N 1
ATOM 1034 C CA . ALA A 1 133 ? 3.981 -23.983 6.907 1.00 69.31 133 ALA A CA 1
ATOM 1035 C C . ALA A 1 133 ? 3.710 -22.553 6.424 1.00 69.31 133 ALA A C 1
ATOM 1037 O O . ALA A 1 133 ? 4.489 -21.638 6.695 1.00 69.31 133 ALA A O 1
ATOM 1038 N N . ALA A 1 134 ? 2.598 -22.366 5.717 1.00 75.69 134 ALA A N 1
ATOM 1039 C CA . ALA A 1 134 ? 2.056 -21.046 5.437 1.00 75.69 134 ALA A CA 1
ATOM 1040 C C . ALA A 1 134 ? 1.650 -20.383 6.762 1.00 75.69 134 ALA A C 1
ATOM 1042 O O . ALA A 1 134 ? 0.980 -20.996 7.594 1.00 75.69 134 ALA A O 1
ATOM 1043 N N . GLN A 1 135 ? 2.118 -19.160 6.975 1.00 83.12 135 GLN A N 1
ATOM 1044 C CA . GLN A 1 135 ? 1.734 -18.313 8.100 1.00 83.12 135 GLN A CA 1
ATOM 1045 C C . GLN A 1 135 ? 1.455 -16.918 7.541 1.00 83.12 135 GLN A C 1
ATOM 1047 O O . GLN A 1 135 ? 2.107 -16.550 6.565 1.00 83.12 135 GLN A O 1
ATOM 1052 N N . PRO A 1 136 ? 0.584 -16.113 8.155 1.00 91.06 136 PRO A N 1
ATOM 1053 C CA . PRO A 1 136 ? 0.350 -14.758 7.691 1.00 91.06 136 PRO A CA 1
ATOM 1054 C C . PRO A 1 136 ? 1.515 -13.828 8.045 1.00 91.06 136 PRO A C 1
ATOM 1056 O O . PRO A 1 136 ? 1.967 -13.765 9.194 1.00 91.06 136 PRO A O 1
ATOM 1059 N N . GLN A 1 137 ? 1.976 -13.048 7.073 1.00 93.19 137 GLN A N 1
ATOM 1060 C CA . GLN A 1 137 ? 2.921 -11.950 7.256 1.00 93.19 137 GLN A CA 1
ATOM 1061 C C . GLN A 1 137 ? 2.337 -10.631 6.769 1.00 93.19 137 GLN A C 1
ATOM 1063 O O . GLN A 1 137 ? 1.352 -10.585 6.033 1.00 93.19 137 GLN A O 1
ATOM 1068 N N . ILE A 1 138 ? 2.984 -9.553 7.199 1.00 96.50 138 ILE A N 1
ATOM 1069 C CA . ILE A 1 138 ? 2.680 -8.193 6.776 1.00 96.50 138 ILE A CA 1
ATOM 1070 C C . ILE A 1 138 ? 3.905 -7.657 6.041 1.00 96.50 138 ILE A C 1
ATOM 1072 O O . ILE A 1 138 ? 4.952 -7.470 6.657 1.00 96.50 138 ILE A O 1
ATOM 1076 N N . LEU A 1 139 ? 3.784 -7.398 4.740 1.00 96.25 139 LEU A N 1
ATOM 1077 C CA . LEU A 1 139 ? 4.754 -6.581 4.011 1.00 96.25 139 LEU A CA 1
ATOM 1078 C C . LEU A 1 139 ? 4.300 -5.136 4.016 1.00 96.25 139 LEU A C 1
ATOM 1080 O O . LEU A 1 139 ? 3.159 -4.856 3.667 1.00 96.25 139 LEU A O 1
ATOM 1084 N N . ALA A 1 140 ? 5.186 -4.223 4.385 1.00 97.56 140 ALA A N 1
ATOM 1085 C CA . ALA A 1 140 ? 4.869 -2.812 4.515 1.00 97.56 140 ALA A CA 1
ATOM 1086 C C . ALA A 1 140 ? 5.779 -1.955 3.638 1.00 97.56 140 ALA A C 1
ATOM 1088 O O . ALA A 1 140 ? 7.003 -2.093 3.666 1.00 97.56 140 ALA A O 1
ATOM 1089 N N . ALA A 1 141 ? 5.159 -1.036 2.899 1.00 97.44 141 ALA A N 1
ATOM 1090 C CA . ALA A 1 141 ? 5.840 0.076 2.263 1.00 97.44 141 ALA A CA 1
ATOM 1091 C C . ALA A 1 141 ? 5.943 1.213 3.285 1.00 97.44 141 ALA A C 1
ATOM 1093 O O . ALA A 1 141 ? 5.000 1.980 3.515 1.00 97.44 141 ALA A O 1
ATOM 1094 N N . GLU A 1 142 ? 7.082 1.301 3.966 1.00 97.31 142 GLU A N 1
ATOM 1095 C CA . GLU A 1 142 ? 7.255 2.253 5.053 1.00 97.31 142 GLU A CA 1
ATOM 1096 C C . GLU A 1 142 ? 7.644 3.630 4.530 1.00 97.31 142 GLU A C 1
ATOM 1098 O O . GLU A 1 142 ? 8.811 3.990 4.483 1.00 97.31 142 GLU A O 1
ATOM 1103 N N . PHE A 1 143 ? 6.657 4.446 4.173 1.00 95.00 143 PHE A N 1
ATOM 1104 C CA . PHE A 1 143 ? 6.906 5.772 3.602 1.00 95.00 143 PHE A CA 1
ATOM 1105 C C . PHE A 1 143 ? 7.457 6.807 4.604 1.00 95.00 143 PHE A C 1
ATOM 1107 O O . PHE A 1 143 ? 8.214 7.710 4.243 1.00 95.00 143 PHE A O 1
ATOM 1114 N N . PHE A 1 144 ? 7.018 6.739 5.865 1.00 92.75 144 PHE A N 1
ATOM 1115 C CA . PHE A 1 144 ? 7.134 7.859 6.804 1.00 92.75 144 PHE A CA 1
ATOM 1116 C C . PHE A 1 144 ? 8.325 7.757 7.756 1.00 92.75 144 PHE A C 1
ATOM 1118 O O . PHE A 1 144 ? 9.142 8.678 7.789 1.00 92.75 144 PHE A O 1
ATOM 1125 N N . GLU A 1 145 ? 8.377 6.698 8.567 1.00 93.44 145 GLU A N 1
ATOM 1126 C CA . GLU A 1 145 ? 9.335 6.579 9.671 1.00 93.44 145 GLU A CA 1
ATOM 1127 C C . GLU A 1 145 ? 10.658 5.956 9.218 1.00 93.44 145 GLU A C 1
ATOM 1129 O O . GLU A 1 145 ? 11.678 6.642 9.279 1.00 93.44 145 GLU A O 1
ATOM 1134 N N . ASN A 1 146 ? 10.644 4.713 8.720 1.00 94.94 146 ASN A N 1
ATOM 1135 C CA . ASN A 1 146 ? 11.877 4.002 8.361 1.00 94.94 146 ASN A CA 1
ATOM 1136 C C . ASN A 1 146 ? 12.313 4.186 6.894 1.00 94.94 146 ASN A C 1
ATOM 1138 O O . ASN A 1 146 ? 13.505 4.117 6.620 1.00 94.94 146 ASN A O 1
ATOM 1142 N N . GLN A 1 147 ? 11.397 4.503 5.966 1.00 95.75 147 GLN A N 1
ATOM 1143 C CA . GLN A 1 147 ? 11.712 4.702 4.536 1.00 95.75 147 GLN A CA 1
ATOM 1144 C C . GLN A 1 147 ? 12.279 3.457 3.841 1.00 95.75 147 GLN A C 1
ATOM 1146 O O . GLN A 1 147 ? 13.230 3.549 3.067 1.00 95.75 147 GLN A O 1
ATOM 1151 N N . GLU A 1 148 ? 11.662 2.304 4.094 1.00 97.25 148 GLU A N 1
ATOM 1152 C CA . GLU A 1 148 ? 12.114 0.992 3.626 1.00 97.25 148 GLU A CA 1
ATOM 1153 C C . GLU A 1 148 ? 10.949 0.083 3.212 1.00 97.25 148 GLU A C 1
ATOM 1155 O O . GLU A 1 148 ? 9.778 0.379 3.461 1.00 97.25 148 GLU A O 1
ATOM 1160 N N . LEU A 1 149 ? 11.290 -1.038 2.584 1.00 97.62 149 LEU A N 1
ATOM 1161 C CA . LEU A 1 149 ? 10.415 -2.183 2.412 1.00 97.62 149 LEU A CA 1
ATOM 1162 C C . LEU A 1 149 ? 10.727 -3.194 3.512 1.00 97.62 149 LEU A C 1
ATOM 1164 O O . LEU A 1 149 ? 11.864 -3.661 3.619 1.00 97.62 149 LEU A O 1
ATOM 1168 N N . ALA A 1 150 ? 9.722 -3.552 4.304 1.00 96.19 150 ALA A N 1
ATOM 1169 C CA . ALA A 1 150 ? 9.896 -4.429 5.454 1.00 96.19 150 ALA A CA 1
ATOM 1170 C C . ALA A 1 150 ? 8.871 -5.562 5.471 1.00 96.19 150 ALA A C 1
ATOM 1172 O O . ALA A 1 150 ? 7.709 -5.388 5.103 1.00 96.19 150 ALA A O 1
ATOM 1173 N N . LEU A 1 151 ? 9.316 -6.723 5.943 1.00 94.88 151 LEU A N 1
ATOM 1174 C CA . LEU A 1 151 ? 8.503 -7.901 6.200 1.00 94.88 151 LEU A CA 1
ATOM 1175 C C . LEU A 1 151 ? 8.386 -8.106 7.707 1.00 94.88 151 LEU A C 1
ATOM 1177 O O . LEU A 1 151 ? 9.391 -8.205 8.413 1.00 94.88 151 LEU A O 1
ATOM 1181 N N . TYR A 1 152 ? 7.157 -8.235 8.182 1.00 95.56 152 TYR A N 1
ATOM 1182 C CA . TYR A 1 152 ? 6.829 -8.448 9.579 1.00 95.56 152 TYR A CA 1
ATOM 1183 C C . TYR A 1 152 ? 6.136 -9.785 9.783 1.00 95.56 152 TYR A C 1
ATOM 1185 O O . TYR A 1 152 ? 5.303 -10.206 8.977 1.00 95.56 152 TYR A O 1
ATOM 1193 N N . PHE A 1 153 ? 6.453 -10.448 10.891 1.00 93.56 153 PHE A N 1
ATOM 1194 C CA . PHE A 1 153 ? 5.890 -11.751 11.216 1.00 93.56 153 PHE A CA 1
ATOM 1195 C C . PHE A 1 153 ? 5.796 -11.985 12.724 1.00 93.56 153 PHE A C 1
ATOM 1197 O O . PHE A 1 153 ? 6.478 -11.347 13.526 1.00 93.56 153 PHE A O 1
ATOM 1204 N N . CYS A 1 154 ? 4.943 -12.932 13.103 1.00 92.62 154 CYS A N 1
ATOM 1205 C CA . CYS A 1 154 ? 4.703 -13.309 14.487 1.00 92.62 154 CYS A CA 1
ATOM 1206 C C . CYS A 1 154 ? 4.669 -14.835 14.626 1.00 92.62 154 CYS A C 1
ATOM 1208 O O . CYS A 1 154 ? 3.818 -15.490 14.033 1.00 92.62 154 CYS A O 1
ATOM 1210 N N . ASP A 1 155 ? 5.564 -15.400 15.442 1.00 89.31 155 ASP A N 1
ATOM 1211 C CA . ASP A 1 155 ? 5.616 -16.849 15.704 1.00 89.31 155 ASP A CA 1
ATOM 1212 C C . ASP A 1 155 ? 4.383 -17.382 16.443 1.00 89.31 155 ASP A C 1
ATOM 1214 O O . ASP A 1 155 ? 3.959 -18.511 16.216 1.00 89.31 155 ASP A O 1
ATOM 1218 N N . ALA A 1 156 ? 3.801 -16.571 17.326 1.00 90.44 156 ALA A N 1
ATOM 1219 C CA . ALA A 1 156 ? 2.648 -16.959 18.135 1.00 90.44 156 ALA A CA 1
ATOM 1220 C C . ALA A 1 156 ? 1.295 -16.746 17.424 1.00 90.44 156 ALA A C 1
ATOM 1222 O O . ALA A 1 156 ? 0.259 -17.083 17.990 1.00 90.44 156 ALA A O 1
ATOM 1223 N N . GLY A 1 157 ? 1.290 -16.181 16.212 1.00 91.06 157 GLY A N 1
ATOM 1224 C CA . GLY A 1 157 ? 0.085 -15.676 15.551 1.00 91.06 157 GLY A CA 1
ATOM 1225 C C . GLY A 1 157 ? -0.286 -14.255 15.990 1.00 91.06 157 GLY A C 1
ATOM 1226 O O . GLY A 1 157 ? -0.089 -13.857 17.141 1.00 91.06 157 GLY A O 1
ATOM 1227 N N . TRP A 1 158 ? -0.814 -13.462 15.055 1.00 94.81 158 TRP A N 1
ATOM 1228 C CA . TRP A 1 158 ? -0.967 -12.014 15.234 1.00 94.81 158 TRP A CA 1
ATOM 1229 C C . TRP A 1 158 ? -1.848 -11.604 16.419 1.00 94.81 158 TRP A C 1
ATOM 1231 O O . TRP A 1 158 ? -1.538 -10.605 17.063 1.00 94.81 158 TRP A O 1
ATOM 1241 N N . SER A 1 159 ? -2.869 -12.388 16.776 1.00 95.31 159 SER A N 1
ATOM 1242 C CA . SER A 1 159 ? -3.720 -12.115 17.944 1.00 95.31 159 SER A CA 1
ATOM 1243 C C . SER A 1 159 ? -3.011 -12.237 19.296 1.00 95.31 159 SER A C 1
ATOM 1245 O O . SER A 1 159 ? -3.496 -11.698 20.293 1.00 95.31 159 SER A O 1
ATOM 1247 N N . LEU A 1 160 ? -1.867 -12.926 19.344 1.00 94.75 160 LEU A N 1
ATOM 1248 C CA . LEU A 1 160 ? -1.018 -13.062 20.531 1.00 94.75 160 LEU A CA 1
ATOM 1249 C C . LEU A 1 160 ? 0.204 -12.134 20.487 1.00 94.75 160 LEU A C 1
ATOM 1251 O O . LEU A 1 160 ? 0.976 -12.082 21.451 1.00 94.75 160 LEU A O 1
ATOM 1255 N N . CYS A 1 161 ? 0.395 -11.407 19.384 1.00 93.62 161 CYS A N 1
ATOM 1256 C CA . CYS A 1 161 ? 1.531 -10.520 19.203 1.00 93.62 161 CYS A CA 1
ATOM 1257 C C . CYS A 1 161 ? 1.250 -9.068 19.582 1.00 93.62 161 CYS A C 1
ATOM 1259 O O . CYS A 1 161 ? 0.126 -8.578 19.582 1.00 93.62 161 CYS A O 1
ATOM 1261 N N . ASN A 1 162 ? 2.335 -8.386 19.921 1.00 93.56 162 ASN A N 1
ATOM 1262 C CA . ASN A 1 162 ? 2.426 -6.950 20.125 1.00 93.56 162 ASN A CA 1
ATOM 1263 C C . ASN A 1 162 ? 3.845 -6.510 19.748 1.00 93.56 162 ASN A C 1
ATOM 1265 O O . ASN A 1 162 ? 4.658 -7.333 19.323 1.00 93.56 162 ASN A O 1
ATOM 1269 N N . GLU A 1 163 ? 4.155 -5.238 19.985 1.00 92.44 163 GLU A N 1
ATOM 1270 C CA . GLU A 1 163 ? 5.411 -4.610 19.567 1.00 92.44 163 GLU A CA 1
ATOM 1271 C C . GLU A 1 163 ? 6.653 -5.395 20.020 1.00 92.44 163 GLU A C 1
ATOM 1273 O O . GLU A 1 163 ? 7.654 -5.470 19.313 1.00 92.44 163 GLU A O 1
ATOM 1278 N N . LYS A 1 164 ? 6.587 -6.036 21.193 1.00 92.69 164 LYS A N 1
ATOM 1279 C CA . LYS A 1 164 ? 7.716 -6.773 21.778 1.00 92.69 164 LYS A CA 1
ATOM 1280 C C . LYS A 1 164 ? 7.882 -8.189 21.232 1.00 92.69 164 LYS A C 1
ATOM 1282 O O . LYS A 1 164 ? 8.937 -8.782 21.444 1.00 92.69 164 LYS A O 1
ATOM 1287 N N . SER A 1 165 ? 6.847 -8.762 20.621 1.00 95.12 165 SER A N 1
ATOM 1288 C CA . SER A 1 165 ? 6.846 -10.147 20.127 1.00 95.12 165 SER A CA 1
ATOM 1289 C C . SER A 1 165 ? 6.752 -10.258 18.606 1.00 95.12 165 SER A C 1
ATOM 1291 O O . SER A 1 165 ? 7.067 -11.317 18.060 1.00 95.12 165 SER A O 1
ATOM 1293 N N . SER A 1 166 ? 6.378 -9.179 17.916 1.00 95.19 166 SER A N 1
ATOM 1294 C CA . SER A 1 166 ? 6.511 -9.058 16.466 1.00 95.19 166 SER A CA 1
ATOM 1295 C C . SER A 1 166 ? 7.979 -9.010 16.048 1.00 95.19 166 SER A C 1
ATOM 1297 O O . SER A 1 166 ? 8.806 -8.386 16.713 1.00 95.19 166 SER A O 1
ATOM 1299 N N . GLN A 1 167 ? 8.295 -9.625 14.915 1.00 93.81 167 GLN A N 1
ATOM 1300 C CA . GLN A 1 167 ? 9.630 -9.637 14.326 1.00 93.81 167 GLN A CA 1
ATOM 1301 C C . GLN A 1 167 ? 9.610 -8.930 12.971 1.00 93.81 167 GLN A C 1
ATOM 1303 O O . GLN A 1 167 ? 8.584 -8.924 12.289 1.00 93.81 167 GLN A O 1
ATOM 1308 N N . ARG A 1 168 ? 10.750 -8.343 12.591 1.00 93.75 168 ARG A N 1
ATOM 1309 C CA . ARG A 1 168 ? 10.939 -7.576 11.354 1.00 93.75 168 ARG A CA 1
ATOM 1310 C C . ARG A 1 168 ? 12.191 -8.039 10.619 1.00 93.75 168 ARG A C 1
ATOM 1312 O O . ARG A 1 168 ? 13.232 -8.259 11.237 1.00 93.75 168 ARG A O 1
ATOM 1319 N N . VAL A 1 169 ? 12.088 -8.111 9.298 1.00 92.44 169 VAL A N 1
ATOM 1320 C CA . VAL A 1 169 ? 13.207 -8.218 8.359 1.00 92.44 169 VAL A CA 1
ATOM 1321 C C . VAL A 1 169 ? 13.105 -7.061 7.373 1.00 92.44 169 VAL A C 1
ATOM 1323 O O . VAL A 1 169 ? 12.064 -6.866 6.748 1.00 92.44 169 VAL A O 1
ATOM 1326 N N . VAL A 1 170 ? 14.189 -6.299 7.233 1.00 95.25 170 VAL A N 1
ATOM 1327 C CA . VAL A 1 170 ? 14.319 -5.292 6.173 1.00 95.25 170 VAL A CA 1
ATOM 1328 C C . VAL A 1 170 ? 14.519 -6.044 4.861 1.00 95.25 170 VAL A C 1
ATOM 1330 O O . VAL A 1 170 ? 15.481 -6.800 4.722 1.00 95.25 170 VAL A O 1
ATOM 1333 N N . VAL A 1 171 ? 13.601 -5.860 3.917 1.00 95.25 171 VAL A N 1
ATOM 1334 C CA . VAL A 1 171 ? 13.694 -6.440 2.573 1.00 95.25 171 VAL A CA 1
ATOM 1335 C C . VAL A 1 171 ? 14.584 -5.567 1.692 1.00 95.25 171 VAL A C 1
ATOM 1337 O O . VAL A 1 171 ? 15.458 -6.084 0.999 1.00 95.25 171 VAL A O 1
ATOM 1340 N N . ASP A 1 172 ? 14.380 -4.247 1.727 1.00 97.19 172 ASP A N 1
ATOM 1341 C CA . ASP A 1 172 ? 15.170 -3.281 0.959 1.00 97.19 172 ASP A CA 1
ATOM 1342 C C . ASP A 1 172 ? 15.017 -1.860 1.527 1.00 97.19 172 ASP A C 1
ATOM 1344 O O . ASP A 1 172 ? 13.919 -1.310 1.559 1.00 97.19 172 ASP A O 1
ATOM 1348 N N . ASP A 1 173 ? 16.120 -1.228 1.919 1.00 96.88 173 ASP A N 1
ATOM 1349 C CA . ASP A 1 173 ? 16.190 0.155 2.420 1.00 96.88 173 ASP A CA 1
ATOM 1350 C C . ASP A 1 173 ? 16.946 1.102 1.465 1.00 96.88 173 ASP A C 1
ATOM 1352 O O . ASP A 1 173 ? 17.108 2.298 1.715 1.00 96.88 173 ASP A O 1
ATOM 1356 N N . SER A 1 174 ? 17.400 0.592 0.319 1.00 96.94 174 SER A N 1
ATOM 1357 C CA . SER A 1 174 ? 18.360 1.292 -0.541 1.00 96.94 174 SER A CA 1
ATOM 1358 C C . SER A 1 174 ? 17.725 2.327 -1.476 1.00 96.94 174 SER A C 1
ATOM 1360 O O . SER A 1 174 ? 18.425 3.154 -2.072 1.00 96.94 174 SER A O 1
ATOM 1362 N N . LEU A 1 175 ? 16.396 2.301 -1.620 1.00 94.75 175 LEU A N 1
ATOM 1363 C CA . LEU A 1 175 ? 15.652 3.133 -2.566 1.00 94.75 175 LEU A CA 1
ATOM 1364 C C . LEU A 1 175 ? 14.833 4.248 -1.908 1.00 94.75 175 LEU A C 1
ATOM 1366 O O . LEU A 1 175 ? 14.204 5.023 -2.634 1.00 94.75 175 LEU A O 1
ATOM 1370 N N . GLY A 1 176 ? 14.910 4.426 -0.590 1.00 87.81 176 GLY A N 1
ATOM 1371 C CA . GLY A 1 176 ? 14.158 5.460 0.124 1.00 87.81 176 GLY A CA 1
ATOM 1372 C C . GLY A 1 176 ? 12.660 5.142 0.208 1.00 87.81 176 GLY A C 1
ATOM 1373 O O . GLY A 1 176 ? 12.284 3.985 0.059 1.00 87.81 176 GLY A O 1
ATOM 1374 N N . PRO A 1 177 ? 11.792 6.140 0.446 1.00 95.12 177 PRO A N 1
ATOM 1375 C CA . PRO A 1 177 ? 10.448 5.895 0.955 1.00 95.12 177 PRO A CA 1
ATOM 1376 C C . PRO A 1 177 ? 9.604 5.058 -0.011 1.00 95.12 177 PRO A C 1
ATOM 1378 O O . PRO A 1 177 ? 9.221 5.518 -1.092 1.00 95.12 177 PRO A O 1
ATOM 1381 N N . TYR A 1 178 ? 9.302 3.831 0.405 1.00 97.69 178 TYR A N 1
ATOM 1382 C CA . TYR A 1 178 ? 8.380 2.945 -0.296 1.00 97.69 178 TYR A CA 1
ATOM 1383 C C . TYR A 1 178 ? 6.960 3.454 -0.124 1.00 97.69 178 TYR A C 1
ATOM 1385 O O . TYR A 1 178 ? 6.630 4.044 0.905 1.00 97.69 178 TYR A O 1
ATOM 1393 N N . PHE A 1 179 ? 6.135 3.263 -1.148 1.00 96.69 179 PHE A N 1
ATOM 1394 C CA . PHE A 1 179 ? 4.810 3.859 -1.198 1.00 96.69 179 PHE A CA 1
ATOM 1395 C C . PHE A 1 179 ? 3.707 2.830 -1.363 1.00 96.69 179 PHE A C 1
ATOM 1397 O O . PHE A 1 179 ? 2.994 2.623 -0.399 1.00 96.69 179 PHE A O 1
ATOM 1404 N N . ASP A 1 180 ? 3.569 2.182 -2.516 1.00 97.38 180 ASP A N 1
ATOM 1405 C CA . ASP A 1 180 ? 2.470 1.245 -2.791 1.00 97.38 180 ASP A CA 1
ATOM 1406 C C . ASP A 1 180 ? 2.981 -0.187 -2.957 1.00 97.38 180 ASP A C 1
ATOM 1408 O O . ASP A 1 180 ? 4.128 -0.370 -3.372 1.00 97.38 180 ASP A O 1
ATOM 1412 N N . LEU A 1 181 ? 2.132 -1.178 -2.654 1.00 97.25 181 LEU A N 1
ATOM 1413 C CA . LEU A 1 181 ? 2.432 -2.609 -2.773 1.00 97.25 181 LEU A CA 1
ATOM 1414 C C . LEU A 1 181 ? 1.272 -3.393 -3.402 1.00 97.25 181 LEU A C 1
ATOM 1416 O O . LEU A 1 181 ? 0.101 -3.134 -3.126 1.00 97.25 181 LEU A O 1
ATOM 1420 N N . GLN A 1 182 ? 1.602 -4.445 -4.150 1.00 97.19 182 GLN A N 1
ATOM 1421 C CA . GLN A 1 182 ? 0.657 -5.478 -4.571 1.00 97.19 182 GLN A CA 1
ATOM 1422 C C . GLN A 1 182 ? 1.352 -6.842 -4.618 1.00 97.19 182 GLN A C 1
ATOM 1424 O O . GLN A 1 182 ? 2.418 -6.975 -5.211 1.00 97.19 182 GLN A O 1
ATOM 1429 N N . LYS A 1 183 ? 0.728 -7.868 -4.030 1.00 95.75 183 LYS A N 1
ATOM 1430 C CA . LYS A 1 183 ? 1.131 -9.269 -4.219 1.00 95.75 183 LYS A CA 1
ATOM 1431 C C . LYS A 1 183 ? 0.499 -9.806 -5.501 1.00 95.75 183 LYS A C 1
ATOM 1433 O O . LYS A 1 183 ? -0.725 -9.754 -5.627 1.00 95.75 183 LYS A O 1
ATOM 1438 N N . VAL A 1 184 ? 1.320 -10.260 -6.441 1.00 95.75 184 VAL A N 1
ATOM 1439 C CA . VAL A 1 184 ? 0.884 -10.713 -7.770 1.00 95.75 184 VAL A CA 1
ATOM 1440 C C . VAL A 1 184 ? 2.036 -11.422 -8.477 1.00 95.75 184 VAL A C 1
ATOM 1442 O O . VAL A 1 184 ? 3.171 -10.987 -8.351 1.00 95.75 184 VAL A O 1
ATOM 1445 N N . ASP A 1 185 ? 1.760 -12.477 -9.238 1.00 95.62 185 ASP A N 1
ATOM 1446 C CA . ASP A 1 185 ? 2.714 -13.087 -10.177 1.00 95.62 185 ASP A CA 1
ATOM 1447 C C . ASP A 1 185 ? 3.008 -12.119 -11.345 1.00 95.62 185 ASP A C 1
ATOM 1449 O O . ASP A 1 185 ? 2.184 -11.942 -12.248 1.00 95.62 185 ASP A O 1
ATOM 1453 N N . ILE A 1 186 ? 4.144 -11.412 -11.292 1.00 97.38 186 ILE A N 1
ATOM 1454 C CA . ILE A 1 186 ? 4.504 -10.359 -12.261 1.00 97.38 186 ILE A CA 1
ATOM 1455 C C . ILE A 1 186 ? 5.251 -10.959 -13.447 1.00 97.38 186 ILE A C 1
ATOM 1457 O O . ILE A 1 186 ? 5.151 -10.449 -14.567 1.00 97.38 186 ILE A O 1
ATOM 1461 N N . ASN A 1 187 ? 6.036 -12.009 -13.211 1.00 96.06 187 ASN A N 1
ATOM 1462 C CA . ASN A 1 187 ? 6.830 -12.648 -14.250 1.00 96.06 187 ASN A CA 1
ATOM 1463 C C . ASN A 1 187 ? 6.118 -13.820 -14.947 1.00 96.06 187 ASN A C 1
ATOM 1465 O O . ASN A 1 187 ? 6.609 -14.282 -15.978 1.00 96.06 187 ASN A O 1
ATOM 1469 N N . GLY A 1 188 ? 4.951 -14.241 -14.465 1.00 94.81 188 GLY A N 1
ATOM 1470 C CA . GLY A 1 188 ? 4.175 -15.342 -15.027 1.00 94.81 188 GLY A CA 1
ATOM 1471 C C . GLY A 1 188 ? 4.774 -16.716 -14.721 1.00 94.81 188 GLY A C 1
ATOM 1472 O O . GLY A 1 188 ? 4.554 -17.650 -15.497 1.00 94.81 188 GLY A O 1
ATOM 1473 N N . ASP A 1 189 ? 5.577 -16.849 -13.658 1.00 94.12 189 ASP A N 1
ATOM 1474 C CA . ASP A 1 189 ? 6.208 -18.118 -13.269 1.00 94.12 189 ASP A CA 1
ATOM 1475 C C . ASP A 1 189 ? 5.300 -19.026 -12.418 1.00 94.12 189 ASP A C 1
ATOM 1477 O O . ASP A 1 189 ? 5.664 -20.168 -12.114 1.00 94.12 189 ASP A O 1
ATOM 1481 N N . GLY A 1 190 ? 4.097 -18.553 -12.084 1.00 92.25 190 GLY A N 1
ATOM 1482 C CA . GLY A 1 190 ? 3.117 -19.247 -11.257 1.00 92.25 190 GLY A CA 1
ATOM 1483 C C . GLY A 1 190 ? 3.291 -19.014 -9.756 1.00 92.25 190 GLY A C 1
ATOM 1484 O O . GLY A 1 190 ? 2.585 -19.652 -8.968 1.00 92.25 190 GLY A O 1
ATOM 1485 N N . ARG A 1 191 ? 4.212 -18.141 -9.333 1.00 91.19 191 ARG A N 1
ATOM 1486 C CA . ARG A 1 191 ? 4.395 -17.728 -7.938 1.00 91.19 191 ARG A CA 1
ATOM 1487 C C . ARG A 1 191 ? 4.169 -16.230 -7.808 1.00 91.19 191 ARG A C 1
ATOM 1489 O O . ARG A 1 191 ? 4.535 -15.449 -8.671 1.00 91.19 191 ARG A O 1
ATOM 1496 N N . ASP A 1 192 ? 3.579 -15.835 -6.687 1.00 92.62 192 ASP A N 1
ATOM 1497 C CA . ASP A 1 192 ? 3.394 -14.419 -6.397 1.00 92.62 192 ASP A CA 1
ATOM 1498 C C . ASP A 1 192 ? 4.743 -13.722 -6.172 1.00 92.62 192 ASP A C 1
ATOM 1500 O O . ASP A 1 192 ? 5.531 -14.134 -5.315 1.00 92.62 192 ASP A O 1
ATOM 1504 N N . ASP A 1 193 ? 4.935 -12.607 -6.869 1.00 95.44 193 ASP A N 1
ATOM 1505 C CA . ASP A 1 193 ? 5.946 -11.592 -6.604 1.00 95.44 193 ASP A CA 1
ATOM 1506 C C . ASP A 1 193 ? 5.354 -10.450 -5.759 1.00 95.44 193 ASP A C 1
ATOM 1508 O O . ASP A 1 193 ? 4.160 -10.412 -5.426 1.00 95.44 193 ASP A O 1
ATOM 1512 N N . LEU A 1 194 ? 6.194 -9.468 -5.432 1.00 97.00 194 LEU A N 1
ATOM 1513 C CA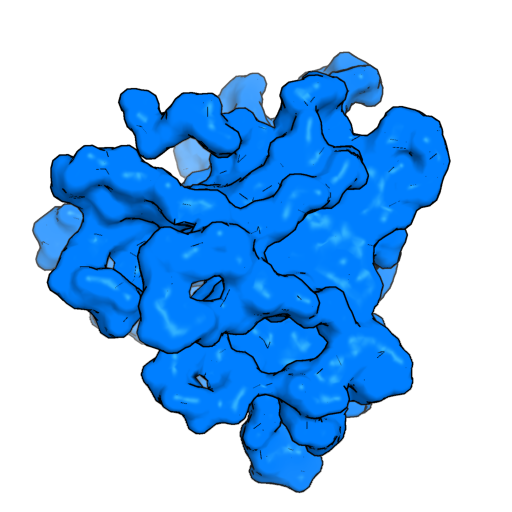 . LEU A 1 194 ? 5.755 -8.189 -4.884 1.00 97.00 194 LEU A CA 1
ATOM 1514 C C . LEU A 1 194 ? 6.003 -7.055 -5.881 1.00 97.00 194 LEU A C 1
ATOM 1516 O O . LEU A 1 194 ? 7.149 -6.713 -6.170 1.00 97.00 194 LEU A O 1
ATOM 1520 N N . LEU A 1 195 ? 4.932 -6.423 -6.355 1.00 98.62 195 LEU A N 1
ATOM 1521 C CA . LEU A 1 195 ? 4.986 -5.159 -7.084 1.00 98.62 195 LEU A CA 1
ATOM 1522 C C . LEU A 1 195 ? 5.059 -4.028 -6.062 1.00 98.62 195 LEU A C 1
ATOM 1524 O O . LEU A 1 195 ? 4.255 -3.990 -5.133 1.00 98.62 195 LEU A O 1
ATOM 1528 N N . ALA A 1 196 ? 5.998 -3.106 -6.238 1.00 98.44 196 ALA A N 1
ATOM 1529 C CA . ALA A 1 196 ? 6.208 -2.000 -5.320 1.00 98.44 196 ALA A CA 1
ATOM 1530 C C . ALA A 1 196 ? 6.540 -0.696 -6.048 1.00 98.44 196 ALA A C 1
ATOM 1532 O O . ALA A 1 196 ? 7.104 -0.695 -7.145 1.00 98.44 196 ALA A O 1
ATOM 1533 N N . THR A 1 197 ? 6.275 0.429 -5.388 1.00 98.56 197 THR A N 1
ATOM 1534 C CA . THR A 1 197 ? 6.784 1.743 -5.799 1.00 98.56 197 THR A CA 1
ATOM 1535 C C . THR A 1 197 ? 7.540 2.432 -4.672 1.00 98.56 197 THR A C 1
ATOM 1537 O O . THR A 1 197 ? 7.306 2.171 -3.491 1.00 98.56 197 THR A O 1
ATOM 1540 N N . ASN A 1 198 ? 8.443 3.349 -5.025 1.00 97.69 198 ASN A N 1
ATOM 1541 C CA . ASN A 1 198 ? 9.040 4.296 -4.083 1.00 97.69 198 ASN A CA 1
ATOM 1542 C C . ASN A 1 198 ? 8.762 5.743 -4.515 1.00 97.69 198 ASN A C 1
ATOM 1544 O O . ASN A 1 198 ? 9.232 6.223 -5.548 1.00 97.69 198 ASN A O 1
ATOM 1548 N N . ASN A 1 199 ? 7.994 6.462 -3.705 1.00 95.56 199 ASN A N 1
ATOM 1549 C CA . ASN A 1 199 ? 7.497 7.794 -4.030 1.00 95.56 199 ASN A CA 1
ATOM 1550 C C . ASN A 1 199 ? 8.521 8.851 -3.597 1.00 95.56 199 ASN A C 1
ATOM 1552 O O . ASN A 1 199 ? 8.695 9.134 -2.412 1.00 95.56 199 ASN A O 1
ATOM 1556 N N . ARG A 1 200 ? 9.257 9.417 -4.563 1.00 93.88 200 ARG A N 1
ATOM 1557 C CA . ARG A 1 200 ? 10.419 10.279 -4.285 1.00 93.88 200 ARG A CA 1
ATOM 1558 C C . ARG A 1 200 ? 10.294 11.673 -4.873 1.00 93.88 200 ARG A C 1
ATOM 1560 O O . ARG A 1 200 ? 9.791 11.865 -5.976 1.00 93.88 200 ARG A O 1
ATOM 1567 N N . ASN A 1 201 ? 10.852 12.645 -4.153 1.00 91.62 201 ASN A N 1
ATOM 1568 C CA . ASN A 1 201 ? 10.857 14.053 -4.550 1.00 91.62 201 ASN A CA 1
ATOM 1569 C C . ASN A 1 201 ? 12.024 14.446 -5.477 1.00 91.62 201 ASN A C 1
ATOM 1571 O O . ASN A 1 201 ? 12.025 15.544 -6.030 1.00 91.62 201 ASN A O 1
ATOM 1575 N N . ASP A 1 202 ? 13.017 13.570 -5.637 1.00 91.69 202 ASP A N 1
ATOM 1576 C CA . ASP A 1 202 ? 14.293 13.846 -6.305 1.00 91.69 202 ASP A CA 1
ATOM 1577 C C . ASP A 1 202 ? 14.384 13.277 -7.729 1.00 91.69 202 ASP A C 1
ATOM 1579 O O . ASP A 1 202 ? 15.472 13.207 -8.301 1.00 91.69 202 ASP A O 1
ATOM 1583 N N . GLY A 1 203 ? 13.257 12.836 -8.291 1.00 92.94 203 GLY A N 1
ATOM 1584 C CA . GLY A 1 203 ? 13.205 12.270 -9.638 1.00 92.94 203 GLY A CA 1
ATOM 1585 C C . GLY A 1 203 ? 13.650 10.815 -9.743 1.00 92.94 203 GLY A C 1
ATOM 1586 O O . GLY A 1 203 ? 13.640 10.254 -10.836 1.00 92.94 203 GLY A O 1
ATOM 1587 N N . LYS A 1 204 ? 14.055 10.182 -8.634 1.00 95.56 204 LYS A N 1
ATOM 1588 C CA . LYS A 1 204 ? 14.569 8.802 -8.629 1.00 95.56 204 LYS A CA 1
ATOM 1589 C C . LYS A 1 204 ? 13.521 7.759 -8.259 1.00 95.56 204 LYS A C 1
ATOM 1591 O O . LYS A 1 204 ? 13.885 6.615 -7.991 1.00 95.56 204 LYS A O 1
ATOM 1596 N N . GLY A 1 205 ? 12.249 8.144 -8.215 1.00 97.44 205 GLY A N 1
ATOM 1597 C CA . GLY A 1 205 ? 11.172 7.189 -8.011 1.00 97.44 205 GLY A CA 1
ATOM 1598 C C . GLY A 1 205 ? 11.136 6.146 -9.117 1.00 97.44 205 GLY A C 1
ATOM 1599 O O . GLY A 1 205 ? 11.583 6.390 -10.249 1.00 97.44 205 GLY A O 1
ATOM 1600 N N . ALA A 1 206 ? 10.618 4.981 -8.767 1.00 98.44 206 ALA A N 1
ATOM 1601 C CA . ALA A 1 206 ? 10.617 3.788 -9.580 1.00 98.44 206 ALA A CA 1
ATOM 1602 C C . ALA A 1 206 ? 9.411 2.892 -9.268 1.00 98.44 206 ALA A C 1
ATOM 1604 O O . ALA A 1 206 ? 8.739 3.023 -8.244 1.00 98.44 206 ALA A O 1
ATOM 1605 N N . VAL A 1 207 ? 9.156 1.996 -10.217 1.00 98.81 207 VAL A N 1
ATOM 1606 C CA . VAL A 1 207 ? 8.275 0.837 -10.095 1.00 98.81 207 VAL A CA 1
ATOM 1607 C C . VAL A 1 207 ? 9.184 -0.382 -10.113 1.00 98.81 207 VAL A C 1
ATOM 1609 O O . VAL A 1 207 ? 10.029 -0.514 -11.008 1.00 98.81 207 VAL A O 1
ATOM 1612 N N . MET A 1 208 ? 9.035 -1.249 -9.123 1.00 98.69 208 MET A N 1
ATOM 1613 C CA . MET A 1 208 ? 9.890 -2.406 -8.904 1.00 98.69 208 MET A CA 1
ATOM 1614 C C . MET A 1 208 ? 9.060 -3.672 -8.750 1.00 98.69 208 MET A C 1
ATOM 1616 O O . MET A 1 208 ? 7.953 -3.628 -8.223 1.00 98.69 208 MET A O 1
ATOM 1620 N N . ALA A 1 209 ? 9.635 -4.798 -9.151 1.00 98.44 209 ALA A N 1
ATOM 1621 C CA . ALA A 1 209 ? 9.197 -6.113 -8.714 1.00 98.44 209 ALA A CA 1
ATOM 1622 C C . ALA A 1 209 ? 10.241 -6.703 -7.768 1.00 98.44 209 ALA A C 1
ATOM 1624 O O . ALA A 1 209 ? 11.441 -6.477 -7.950 1.00 98.44 209 ALA A O 1
ATOM 1625 N N . TYR A 1 210 ? 9.791 -7.471 -6.786 1.00 97.44 210 TYR A N 1
ATOM 1626 C CA . TYR A 1 210 ? 10.654 -8.293 -5.957 1.00 97.44 210 TYR A CA 1
ATOM 1627 C C . TYR A 1 210 ? 10.217 -9.746 -6.056 1.00 97.44 210 TYR A C 1
ATOM 1629 O O . TYR A 1 210 ? 9.091 -10.077 -5.683 1.00 97.44 210 TYR A O 1
ATOM 1637 N N . GLU A 1 211 ? 11.133 -10.600 -6.506 1.00 95.25 211 GLU A N 1
ATOM 1638 C CA . GLU A 1 211 ? 10.948 -12.043 -6.422 1.00 95.25 211 GLU A CA 1
ATOM 1639 C C . GLU A 1 211 ? 10.940 -12.452 -4.953 1.00 95.25 211 GLU A C 1
ATOM 1641 O O . GLU A 1 211 ? 11.896 -12.184 -4.209 1.00 95.25 211 GLU A O 1
ATOM 1646 N N . VAL A 1 212 ? 9.861 -13.114 -4.540 1.00 90.25 212 VAL A N 1
ATOM 1647 C CA . VAL A 1 212 ? 9.718 -13.578 -3.165 1.00 90.25 212 VAL A CA 1
ATOM 1648 C C . VAL A 1 212 ? 10.550 -14.849 -2.960 1.00 90.25 212 VAL A C 1
ATOM 1650 O O . VAL A 1 212 ? 10.378 -15.834 -3.688 1.00 90.25 212 VAL A O 1
ATOM 1653 N N . PRO A 1 213 ? 11.450 -14.890 -1.961 1.00 88.50 213 PRO A N 1
ATOM 1654 C CA . PRO A 1 213 ? 12.206 -16.095 -1.669 1.00 88.50 213 PRO A CA 1
ATOM 1655 C C . PRO A 1 213 ? 11.296 -17.216 -1.150 1.00 88.50 213 PRO A C 1
ATOM 1657 O O . PRO A 1 213 ? 10.304 -16.986 -0.464 1.00 88.50 213 PRO A O 1
ATOM 1660 N N . LEU A 1 214 ? 11.700 -18.468 -1.385 1.00 81.06 214 LEU A N 1
ATOM 1661 C CA . LEU A 1 214 ? 10.983 -19.649 -0.875 1.00 81.06 214 LEU A CA 1
ATOM 1662 C C . LEU A 1 214 ? 10.953 -19.741 0.662 1.00 81.06 214 LEU A C 1
ATOM 1664 O O . LEU A 1 214 ? 10.161 -20.495 1.224 1.00 81.06 214 LEU A O 1
ATOM 1668 N N . GLN A 1 215 ? 11.858 -19.034 1.339 1.00 77.94 215 GLN A N 1
ATOM 1669 C CA . GLN A 1 215 ? 11.973 -18.982 2.793 1.00 77.94 215 GLN A CA 1
ATOM 1670 C C . GLN A 1 215 ? 12.076 -17.522 3.227 1.00 77.94 215 GLN A C 1
ATOM 1672 O O . GLN A 1 215 ? 12.731 -16.734 2.549 1.00 77.94 215 GLN A O 1
ATOM 1677 N N . LEU A 1 216 ? 11.506 -17.171 4.385 1.00 74.62 216 LEU A N 1
ATOM 1678 C CA . LEU A 1 216 ? 11.499 -15.783 4.878 1.00 74.62 216 LEU A CA 1
ATOM 1679 C C . LEU A 1 216 ? 12.892 -15.143 5.004 1.00 74.62 216 LEU A C 1
ATOM 1681 O O . LEU A 1 216 ? 13.019 -13.934 4.860 1.00 74.62 216 LEU A O 1
ATOM 1685 N N . ASN A 1 217 ? 13.926 -15.935 5.298 1.00 76.00 217 ASN A N 1
ATOM 1686 C CA . ASN A 1 217 ? 15.310 -15.465 5.422 1.00 76.00 217 ASN A CA 1
ATOM 1687 C C . ASN A 1 217 ? 16.093 -15.516 4.098 1.00 76.00 217 ASN A C 1
ATOM 1689 O O . ASN A 1 217 ? 17.304 -15.296 4.098 1.00 76.00 217 ASN A O 1
ATOM 1693 N N . GLY A 1 218 ? 15.434 -15.871 2.994 1.00 84.25 218 GLY A N 1
ATOM 1694 C CA . GLY A 1 218 ? 16.048 -15.889 1.679 1.00 84.25 218 GLY A CA 1
ATOM 1695 C C . GLY A 1 218 ? 16.249 -14.483 1.119 1.00 84.25 218 GLY A C 1
ATOM 1696 O O . GLY A 1 218 ? 15.746 -13.487 1.639 1.00 84.25 218 GLY A O 1
ATOM 1697 N N . THR A 1 219 ? 17.009 -14.404 0.034 1.00 90.19 219 THR A N 1
ATOM 1698 C CA . THR A 1 219 ? 17.272 -13.143 -0.657 1.00 90.19 219 THR A CA 1
ATOM 1699 C C . THR A 1 219 ? 16.095 -12.772 -1.551 1.00 90.19 219 THR A C 1
ATOM 1701 O O . THR A 1 219 ? 15.686 -13.568 -2.391 1.00 90.19 219 THR A O 1
ATOM 1704 N N . TRP A 1 220 ? 15.594 -11.550 -1.388 1.00 93.50 220 TRP A N 1
ATOM 1705 C CA . TRP A 1 220 ? 14.622 -10.947 -2.293 1.00 93.50 220 TRP A CA 1
ATOM 1706 C C . TRP A 1 220 ? 15.358 -10.349 -3.492 1.00 93.50 220 TRP A C 1
ATOM 1708 O O . TRP A 1 220 ? 16.224 -9.484 -3.326 1.00 93.50 220 TRP A O 1
ATOM 1718 N N . THR A 1 221 ? 15.038 -10.808 -4.701 1.00 96.19 221 THR A N 1
ATOM 1719 C CA . THR A 1 221 ? 15.673 -10.293 -5.922 1.00 96.19 221 THR A CA 1
ATOM 1720 C C . THR A 1 221 ? 14.848 -9.141 -6.468 1.00 96.19 221 THR A C 1
ATOM 1722 O O . THR A 1 221 ? 13.698 -9.325 -6.850 1.00 96.19 221 THR A O 1
ATOM 1725 N N . ARG A 1 222 ? 15.436 -7.945 -6.517 1.00 98.06 222 ARG A N 1
ATOM 1726 C CA . ARG A 1 222 ? 14.775 -6.744 -7.033 1.00 98.06 222 ARG A CA 1
ATOM 1727 C C . ARG A 1 222 ? 14.994 -6.565 -8.532 1.00 98.06 222 ARG A C 1
ATOM 1729 O O . ARG A 1 222 ? 16.138 -6.523 -8.985 1.00 98.06 222 ARG A O 1
ATOM 1736 N N . HIS A 1 223 ? 13.919 -6.225 -9.233 1.00 98.44 223 HIS A N 1
ATOM 1737 C CA . HIS A 1 223 ? 13.911 -5.788 -10.628 1.00 98.44 223 HIS A CA 1
ATOM 1738 C C . HIS A 1 223 ? 13.323 -4.385 -10.747 1.00 98.44 223 HIS A C 1
ATOM 1740 O O . HIS A 1 223 ? 12.270 -4.095 -10.185 1.00 98.44 223 HIS A O 1
ATOM 1746 N N . ILE A 1 224 ? 13.993 -3.491 -11.478 1.00 98.50 224 ILE A N 1
ATOM 1747 C CA . ILE A 1 224 ? 13.467 -2.147 -11.761 1.00 98.50 224 ILE A CA 1
ATOM 1748 C C . ILE A 1 224 ? 12.692 -2.198 -13.077 1.00 98.50 224 ILE A C 1
ATOM 1750 O O . ILE A 1 224 ? 13.305 -2.329 -14.134 1.00 98.50 224 ILE A O 1
ATOM 1754 N N . LEU A 1 225 ? 11.370 -2.047 -13.012 1.00 98.75 225 LEU A N 1
ATOM 1755 C CA . LEU A 1 225 ? 10.485 -2.130 -14.180 1.00 98.75 225 LEU A CA 1
ATOM 1756 C C . LEU A 1 225 ? 10.379 -0.783 -14.908 1.00 98.75 225 LEU A C 1
ATOM 1758 O O . LEU A 1 225 ? 10.366 -0.718 -16.135 1.00 98.75 225 LEU A O 1
ATOM 1762 N N . ALA A 1 226 ? 10.344 0.313 -14.145 1.00 98.56 226 ALA A N 1
ATOM 1763 C CA . ALA A 1 226 ? 10.406 1.683 -14.649 1.00 98.56 226 ALA A CA 1
ATOM 1764 C C . ALA A 1 226 ? 11.023 2.612 -13.598 1.00 98.56 226 ALA A C 1
ATOM 1766 O O . ALA A 1 226 ? 10.945 2.348 -12.402 1.00 98.56 226 ALA A O 1
ATOM 1767 N N . LYS A 1 227 ? 11.639 3.718 -14.027 1.00 97.75 227 LYS A N 1
ATOM 1768 C CA . LYS A 1 227 ? 12.281 4.700 -13.136 1.00 97.75 227 LYS A CA 1
ATOM 1769 C C . LYS A 1 227 ? 12.338 6.085 -13.767 1.00 97.75 227 LYS A C 1
ATOM 1771 O O . LYS A 1 227 ? 12.146 6.225 -14.971 1.00 97.75 227 LYS A O 1
ATOM 1776 N N . GLY A 1 228 ? 12.706 7.081 -12.965 1.00 95.31 228 GLY A N 1
ATOM 1777 C CA . GLY A 1 228 ? 12.907 8.454 -13.440 1.00 95.31 228 GLY A CA 1
ATOM 1778 C C . GLY A 1 228 ? 11.662 9.326 -13.299 1.00 95.31 228 GLY A C 1
ATOM 1779 O O . GLY A 1 228 ? 11.489 10.287 -14.048 1.00 95.31 228 GLY A O 1
ATOM 1780 N N . TYR A 1 229 ? 10.771 8.975 -12.371 1.00 95.31 229 TYR A N 1
ATOM 1781 C CA . TYR A 1 229 ? 9.550 9.728 -12.124 1.00 95.31 229 TYR A CA 1
ATOM 1782 C C . TYR A 1 229 ? 9.872 11.047 -11.421 1.00 95.31 229 TYR A C 1
ATOM 1784 O O . TYR A 1 229 ? 10.203 11.076 -10.237 1.00 95.31 229 TYR A O 1
ATOM 1792 N N . GLN A 1 230 ? 9.771 12.145 -12.168 1.00 92.75 230 GLN A N 1
ATOM 1793 C CA . GLN A 1 230 ? 10.057 13.499 -11.701 1.00 92.75 230 GLN A CA 1
ATOM 1794 C C . GLN A 1 230 ? 8.761 14.239 -11.340 1.00 92.75 230 GLN A C 1
ATOM 1796 O O . GLN A 1 230 ? 7.951 14.481 -12.240 1.00 92.75 230 GLN A O 1
ATOM 1801 N N . PRO A 1 231 ? 8.571 14.668 -10.077 1.00 91.75 231 PRO A N 1
ATOM 1802 C CA . PRO A 1 231 ? 7.452 15.528 -9.704 1.00 91.75 231 PRO A CA 1
ATOM 1803 C C . PRO A 1 231 ? 7.419 16.838 -10.501 1.00 91.75 231 PRO A C 1
ATOM 1805 O O . PRO A 1 231 ? 8.461 17.451 -10.763 1.00 91.75 231 PRO A O 1
ATOM 1808 N N . GLN A 1 232 ? 6.216 17.282 -10.864 1.00 85.69 232 GLN A N 1
ATOM 1809 C CA . GLN A 1 232 ? 5.957 18.580 -11.478 1.00 85.69 232 GLN A CA 1
ATOM 1810 C C . GLN A 1 232 ? 5.901 19.678 -10.400 1.00 85.69 232 GLN A C 1
ATOM 1812 O O . GLN A 1 232 ? 5.432 19.462 -9.288 1.00 85.69 232 GLN A O 1
ATOM 1817 N N . GLY A 1 233 ? 6.331 20.895 -10.747 1.00 68.75 233 GLY A N 1
ATOM 1818 C CA . GLY A 1 233 ? 6.200 22.074 -9.881 1.00 68.75 233 GLY A CA 1
ATOM 1819 C C . GLY A 1 233 ? 7.413 22.334 -8.976 1.00 68.75 233 GLY A C 1
ATOM 1820 O O . GLY A 1 233 ? 7.734 21.583 -8.063 1.00 68.75 233 GLY A O 1
ATOM 1821 N N . LEU A 1 234 ? 8.074 23.473 -9.207 1.00 53.94 234 LEU A N 1
ATOM 1822 C CA . LEU A 1 234 ? 9.321 23.886 -8.547 1.00 53.94 234 LEU A CA 1
ATOM 1823 C C . LEU A 1 234 ? 9.138 24.553 -7.170 1.00 53.94 234 LEU A C 1
ATOM 1825 O O . LEU A 1 234 ? 10.127 25.002 -6.601 1.00 53.94 234 LEU A O 1
ATOM 1829 N N . VAL A 1 235 ? 7.924 24.677 -6.617 1.00 56.19 235 VAL A N 1
ATOM 1830 C CA . VAL A 1 235 ? 7.707 25.499 -5.405 1.00 56.19 235 VAL A CA 1
ATOM 1831 C C . VAL A 1 235 ? 8.126 24.720 -4.154 1.00 56.19 235 VAL A C 1
ATOM 1833 O O . VAL A 1 235 ? 7.346 23.875 -3.721 1.00 56.19 235 VAL A O 1
ATOM 1836 N N . PRO A 1 236 ? 9.297 24.960 -3.525 1.00 51.44 236 PRO A N 1
ATOM 1837 C CA . PRO A 1 236 ? 9.978 24.016 -2.621 1.00 51.44 236 PRO A CA 1
ATOM 1838 C C . PRO A 1 236 ? 9.220 23.631 -1.337 1.00 51.44 236 PRO A C 1
ATOM 1840 O O . PRO A 1 236 ? 9.531 22.598 -0.755 1.00 51.44 236 PRO A O 1
ATOM 1843 N N . PHE A 1 237 ? 8.160 24.354 -0.967 1.00 51.62 237 PHE A N 1
ATOM 1844 C CA . PHE A 1 237 ? 7.573 24.311 0.380 1.00 51.62 237 PHE A CA 1
ATOM 1845 C C . PHE A 1 237 ? 6.148 23.744 0.487 1.00 51.62 237 PHE A C 1
ATOM 1847 O O . PHE A 1 237 ? 5.594 23.727 1.584 1.00 51.62 237 PHE A O 1
ATOM 1854 N N . LEU A 1 238 ? 5.536 23.281 -0.609 1.00 53.41 238 LEU A N 1
ATOM 1855 C CA . LEU A 1 238 ? 4.242 22.591 -0.527 1.00 53.41 238 LEU A CA 1
ATOM 1856 C C . LEU A 1 238 ? 4.434 21.101 -0.161 1.00 53.41 238 LEU A C 1
ATOM 1858 O O . LEU A 1 238 ? 5.330 20.465 -0.720 1.00 53.41 238 LEU A O 1
ATOM 1862 N N . PRO A 1 239 ? 3.645 20.543 0.778 1.00 51.06 239 PRO A N 1
ATOM 1863 C CA . PRO A 1 239 ? 3.601 19.101 1.037 1.00 51.06 239 PRO A CA 1
ATOM 1864 C C . PRO A 1 239 ? 2.984 18.333 -0.147 1.00 51.06 239 PRO A C 1
ATOM 1866 O O . PRO A 1 239 ? 2.200 18.913 -0.890 1.00 51.06 239 PRO A O 1
ATOM 1869 N N . GLY A 1 240 ? 3.301 17.036 -0.277 1.00 58.78 240 GLY A N 1
ATOM 1870 C CA . GLY A 1 240 ? 2.872 16.193 -1.409 1.00 58.78 240 GLY A CA 1
ATOM 1871 C C . GLY A 1 240 ? 3.785 16.402 -2.612 1.00 58.78 240 GLY A C 1
ATOM 1872 O O . GLY A 1 240 ? 3.503 17.237 -3.462 1.00 58.78 240 GLY A O 1
ATOM 1873 N N . LYS A 1 241 ? 4.962 15.766 -2.585 1.00 76.94 241 LYS A N 1
ATOM 1874 C CA . LYS A 1 241 ? 5.968 15.903 -3.644 1.00 76.94 241 LYS A CA 1
ATOM 1875 C C . LYS A 1 241 ? 6.696 14.603 -3.870 1.00 76.94 241 LYS A C 1
ATOM 1877 O O . LYS A 1 241 ? 7.890 14.519 -3.596 1.00 76.94 241 LYS A O 1
ATOM 1882 N N . GLY A 1 242 ? 6.016 13.592 -4.351 1.00 90.62 242 GLY A N 1
ATOM 1883 C CA . GLY A 1 242 ? 6.723 12.421 -4.804 1.00 90.62 242 GLY A CA 1
ATOM 1884 C C . GLY A 1 242 ? 6.067 11.777 -5.993 1.00 90.62 242 GLY A C 1
ATOM 1885 O O . GLY A 1 242 ? 4.929 12.047 -6.362 1.00 90.62 242 GLY A O 1
ATOM 1886 N N . ALA A 1 243 ? 6.881 10.993 -6.670 1.00 95.31 243 ALA A N 1
ATOM 1887 C CA . ALA A 1 243 ? 6.470 10.211 -7.807 1.00 95.31 243 ALA A CA 1
ATOM 1888 C C . ALA A 1 243 ? 7.360 8.961 -7.874 1.00 95.31 243 ALA A C 1
ATOM 1890 O O . ALA A 1 243 ? 8.511 9.046 -7.431 1.00 95.31 243 ALA A O 1
ATOM 1891 N N . PRO A 1 244 ? 6.873 7.834 -8.425 1.00 97.50 244 PRO A N 1
ATOM 1892 C CA . PRO A 1 244 ? 5.472 7.581 -8.774 1.00 97.50 244 PRO A CA 1
ATOM 1893 C C . PRO A 1 244 ? 4.607 7.344 -7.524 1.00 97.50 244 PRO A C 1
ATOM 1895 O O . PRO A 1 244 ? 5.118 7.248 -6.412 1.00 97.50 244 PRO A O 1
ATOM 1898 N N . GLY A 1 245 ? 3.294 7.278 -7.715 1.00 96.06 245 GLY A N 1
ATOM 1899 C CA . GLY A 1 245 ? 2.314 6.888 -6.702 1.00 96.06 245 GLY A CA 1
ATOM 1900 C C . GLY A 1 245 ? 2.041 5.392 -6.741 1.00 96.06 245 GLY A C 1
ATOM 1901 O O . GLY A 1 245 ? 2.959 4.580 -6.668 1.00 96.06 245 GLY A O 1
ATOM 1902 N N . SER A 1 246 ? 0.764 5.031 -6.844 1.00 96.38 246 SER A N 1
ATOM 1903 C CA . SER A 1 246 ? 0.325 3.635 -6.875 1.00 96.38 246 SER A CA 1
ATOM 1904 C C . SER A 1 246 ? 0.621 2.939 -8.199 1.00 96.38 246 SER A C 1
ATOM 1906 O O . SER A 1 246 ? 0.528 3.562 -9.262 1.00 96.38 246 SER A O 1
ATOM 1908 N N . SER A 1 247 ? 0.812 1.627 -8.147 1.00 97.81 247 SER A N 1
ATOM 1909 C CA . SER A 1 247 ? 0.869 0.749 -9.313 1.00 97.81 247 SER A CA 1
ATOM 1910 C C . SER A 1 247 ? -0.105 -0.417 -9.168 1.00 97.81 247 SER A C 1
ATOM 1912 O O . SER A 1 247 ? -0.326 -0.913 -8.069 1.00 97.81 247 SER A O 1
ATOM 1914 N N . ARG A 1 248 ? -0.687 -0.873 -10.277 1.00 97.38 248 ARG A N 1
ATOM 1915 C CA . ARG A 1 248 ? -1.615 -2.006 -10.284 1.00 97.38 248 ARG A CA 1
ATOM 1916 C C . ARG A 1 248 ? -1.351 -2.909 -11.477 1.00 97.38 248 ARG A C 1
ATOM 1918 O O . ARG A 1 248 ? -1.536 -2.488 -12.615 1.00 97.38 248 ARG A O 1
ATOM 1925 N N . ALA A 1 249 ? -0.958 -4.144 -11.202 1.00 97.62 249 ALA A N 1
ATOM 1926 C CA . ALA A 1 249 ? -0.925 -5.221 -12.174 1.00 97.62 249 ALA A CA 1
ATOM 1927 C C . ALA A 1 249 ? -2.351 -5.670 -12.530 1.00 97.62 249 ALA A C 1
ATOM 1929 O O . ALA A 1 249 ? -3.209 -5.791 -11.646 1.00 97.62 249 ALA A O 1
ATOM 1930 N N . PHE A 1 250 ? -2.598 -5.918 -13.814 1.00 96.50 250 PHE A N 1
ATOM 1931 C CA . PHE A 1 250 ? -3.870 -6.390 -14.351 1.00 96.50 250 PHE A CA 1
ATOM 1932 C C . PHE A 1 250 ? -3.664 -7.169 -15.653 1.00 96.50 250 PHE A C 1
ATOM 1934 O O . PHE A 1 250 ? -2.670 -6.982 -16.353 1.00 96.50 250 PHE A O 1
ATOM 1941 N N . GLN A 1 251 ? -4.621 -8.030 -15.993 1.00 95.31 251 GLN A N 1
ATOM 1942 C CA . GLN A 1 251 ? -4.662 -8.668 -17.306 1.00 95.31 251 GLN A CA 1
ATOM 1943 C C . GLN A 1 251 ? -5.441 -7.775 -18.281 1.00 95.31 251 GLN A C 1
ATOM 1945 O O . GLN A 1 251 ? -6.512 -7.296 -17.907 1.00 95.31 251 GLN A O 1
ATOM 1950 N N . PRO A 1 252 ? -4.950 -7.542 -19.514 1.00 93.56 252 PRO A N 1
ATOM 1951 C CA . PRO A 1 252 ? -5.626 -6.669 -20.479 1.00 93.56 252 PRO A CA 1
ATOM 1952 C C . PRO A 1 252 ? -6.969 -7.229 -20.956 1.00 93.56 252 PRO A C 1
ATOM 1954 O O . PRO A 1 252 ? -7.805 -6.474 -21.441 1.00 93.56 252 PRO A O 1
ATOM 1957 N N . HIS A 1 253 ? -7.156 -8.544 -20.832 1.00 93.62 253 HIS A N 1
ATOM 1958 C CA . HIS A 1 253 ? -8.413 -9.224 -21.096 1.00 93.62 253 HIS A CA 1
ATOM 1959 C C . HIS A 1 253 ? -8.583 -10.394 -20.124 1.00 93.62 253 HIS A C 1
ATOM 1961 O O . HIS A 1 253 ? -7.606 -11.013 -19.702 1.00 93.62 253 HIS A O 1
ATOM 1967 N N . THR A 1 254 ? -9.822 -10.770 -19.830 1.00 89.25 254 THR A N 1
ATOM 1968 C CA . THR A 1 254 ? -10.191 -11.923 -18.986 1.00 89.25 254 THR A CA 1
ATOM 1969 C C . THR A 1 254 ? -9.627 -13.276 -19.440 1.00 89.25 254 THR A C 1
ATOM 1971 O O . THR A 1 254 ? -9.524 -14.192 -18.629 1.00 89.25 254 THR A O 1
ATOM 1974 N N . ASN A 1 255 ? -9.254 -13.425 -20.716 1.00 89.69 255 ASN A N 1
ATOM 1975 C CA . ASN A 1 255 ? -8.668 -14.645 -21.277 1.00 89.69 255 ASN A CA 1
ATOM 1976 C C . ASN A 1 255 ? -7.159 -14.513 -21.541 1.00 89.69 255 ASN A C 1
ATOM 1978 O O . ASN A 1 255 ? -6.560 -15.438 -22.093 1.00 89.69 255 ASN A O 1
ATOM 1982 N N . ALA A 1 256 ? -6.559 -13.370 -21.190 1.00 89.62 256 ALA A N 1
ATOM 1983 C CA . ALA A 1 256 ? -5.142 -13.150 -21.386 1.00 89.62 256 ALA A CA 1
ATOM 1984 C C . ALA A 1 256 ? -4.341 -14.097 -20.486 1.00 89.62 256 ALA A C 1
ATOM 1986 O O . ALA A 1 256 ? -4.645 -14.294 -19.309 1.00 89.62 256 ALA A O 1
ATOM 1987 N N . THR A 1 257 ? -3.311 -14.692 -21.074 1.00 87.19 257 THR A N 1
ATOM 1988 C CA . THR A 1 257 ? -2.328 -15.526 -20.386 1.00 87.19 257 THR A CA 1
ATOM 1989 C C . THR A 1 257 ? -0.972 -14.846 -20.438 1.00 87.19 257 THR A C 1
ATOM 1991 O O . THR A 1 257 ? -0.709 -14.080 -21.363 1.00 87.19 257 THR A O 1
ATOM 1994 N N . GLY A 1 258 ? -0.084 -15.198 -19.514 1.00 90.38 258 GLY A N 1
ATOM 1995 C CA . GLY A 1 258 ? 1.245 -14.604 -19.434 1.00 90.38 258 GLY A CA 1
ATOM 1996 C C . GLY A 1 258 ? 1.274 -13.418 -18.479 1.00 90.38 258 GLY A C 1
ATOM 1997 O O . GLY A 1 258 ? 0.431 -13.296 -17.583 1.00 90.38 258 GLY A O 1
ATOM 1998 N N . LYS A 1 259 ? 2.286 -12.568 -18.647 1.00 96.62 259 LYS A N 1
ATOM 1999 C CA . LYS A 1 259 ? 2.588 -11.519 -17.674 1.00 96.62 259 LYS A CA 1
ATOM 2000 C C . LYS A 1 259 ? 1.519 -10.430 -17.651 1.00 96.62 259 LYS A C 1
ATOM 2002 O O . LYS A 1 259 ? 1.078 -9.989 -18.717 1.00 96.62 259 LYS A O 1
ATOM 2007 N N . PRO A 1 260 ? 1.148 -9.935 -16.460 1.00 97.25 260 PRO A N 1
ATOM 2008 C CA . PRO A 1 260 ? 0.219 -8.828 -16.356 1.00 97.25 260 PRO A CA 1
ATOM 2009 C C . PRO A 1 260 ? 0.815 -7.542 -16.944 1.00 97.25 260 PRO A C 1
ATOM 2011 O O . PRO A 1 260 ? 2.027 -7.317 -16.964 1.00 97.25 260 PRO A O 1
ATOM 2014 N N . TRP A 1 261 ? -0.064 -6.653 -17.388 1.00 97.69 261 TRP A N 1
ATOM 2015 C CA . TRP A 1 261 ? 0.274 -5.253 -17.623 1.00 97.69 261 TRP A CA 1
ATOM 2016 C C . TRP A 1 261 ? 0.237 -4.503 -16.297 1.00 97.69 261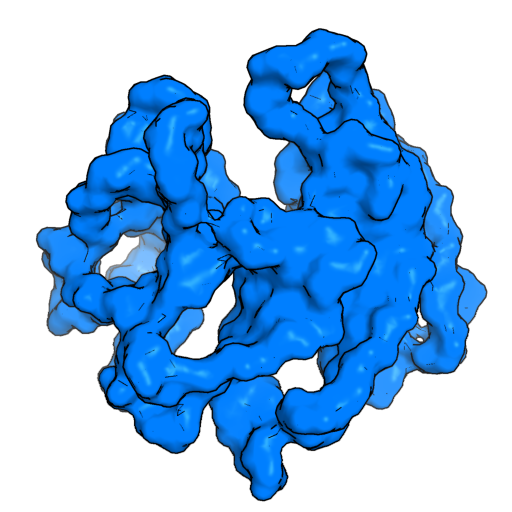 TRP A C 1
ATOM 2018 O O . TRP A 1 261 ? -0.431 -4.930 -15.358 1.00 97.69 261 TRP A O 1
ATOM 2028 N N . ILE A 1 262 ? 0.937 -3.373 -16.200 1.00 98.50 262 ILE A N 1
ATOM 2029 C CA . ILE A 1 262 ? 0.967 -2.575 -14.970 1.00 98.50 262 ILE A CA 1
ATOM 2030 C C . ILE A 1 262 ? 0.511 -1.152 -15.273 1.00 98.50 262 ILE A C 1
ATOM 2032 O O . ILE A 1 262 ? 1.136 -0.438 -16.055 1.00 98.50 262 ILE A O 1
ATOM 2036 N N . MET A 1 263 ? -0.566 -0.723 -14.624 1.00 98.19 263 MET A N 1
ATOM 2037 C CA . MET A 1 263 ? -1.001 0.668 -14.615 1.00 98.19 263 MET A CA 1
ATOM 2038 C C . MET A 1 263 ? -0.262 1.422 -13.514 1.00 98.19 263 MET A C 1
ATOM 2040 O O . MET A 1 263 ? -0.216 0.958 -12.376 1.00 98.19 263 MET A O 1
ATOM 2044 N N . VAL A 1 264 ? 0.301 2.586 -13.828 1.00 98.56 264 VAL A N 1
ATOM 2045 C CA . VAL A 1 264 ? 1.092 3.387 -12.890 1.00 98.56 264 VAL A CA 1
ATOM 2046 C C . VAL A 1 264 ? 0.528 4.793 -12.800 1.00 98.56 264 VAL A C 1
ATOM 2048 O O . VAL A 1 264 ? 0.460 5.528 -13.790 1.00 98.56 264 VAL A O 1
ATOM 2051 N N . SER A 1 265 ? 0.179 5.185 -11.578 1.00 97.56 265 SER A N 1
ATOM 2052 C CA . SER A 1 265 ? -0.025 6.584 -11.245 1.00 97.56 265 SER A CA 1
ATOM 2053 C C . SER A 1 265 ? 1.327 7.242 -11.031 1.00 97.56 265 SER A C 1
ATOM 2055 O O . SER A 1 265 ? 2.127 6.822 -10.198 1.00 97.56 265 SER A O 1
ATOM 2057 N N . GLY A 1 266 ? 1.583 8.310 -11.768 1.00 96.00 266 GLY A N 1
ATOM 2058 C CA . GLY A 1 266 ? 2.763 9.136 -11.600 1.00 96.00 266 GLY A CA 1
ATOM 2059 C C . GLY A 1 266 ? 2.693 10.072 -10.393 1.00 96.00 266 GLY A C 1
ATOM 2060 O O . GLY A 1 266 ? 3.678 10.772 -10.164 1.00 96.00 266 GLY A O 1
ATOM 2061 N N . ASP A 1 267 ? 1.578 10.116 -9.656 1.00 94.81 267 ASP A N 1
ATOM 2062 C CA . ASP A 1 267 ? 1.359 11.017 -8.518 1.00 94.81 267 ASP A CA 1
ATOM 2063 C C . ASP A 1 267 ? 1.700 12.470 -8.875 1.00 94.81 267 ASP A C 1
ATOM 2065 O O . ASP A 1 267 ? 1.136 13.012 -9.834 1.00 94.81 267 ASP A O 1
ATOM 2069 N N . ASP A 1 268 ? 2.667 13.097 -8.203 1.00 93.69 268 ASP A N 1
ATOM 2070 C CA . ASP A 1 268 ? 3.039 14.484 -8.479 1.00 93.69 268 ASP A CA 1
ATOM 2071 C C . ASP A 1 268 ? 3.806 14.669 -9.793 1.00 93.69 268 ASP A C 1
ATOM 2073 O O . ASP A 1 268 ? 3.954 15.797 -10.260 1.00 93.69 268 ASP A O 1
ATOM 2077 N N . SER A 1 269 ? 4.263 13.600 -10.459 1.00 93.69 269 SER A N 1
ATOM 2078 C CA . SER A 1 269 ? 4.767 13.715 -11.840 1.00 93.69 269 SER A CA 1
ATOM 2079 C C . SER A 1 269 ? 3.652 13.984 -12.850 1.00 93.69 269 SER A C 1
ATOM 2081 O O . SER A 1 269 ? 3.942 14.305 -14.004 1.00 93.69 269 SER A O 1
ATOM 2083 N N . GLY A 1 270 ? 2.385 13.863 -12.441 1.00 93.88 270 GLY A N 1
ATOM 2084 C CA . GLY A 1 270 ? 1.209 14.078 -13.278 1.00 93.88 270 GLY A CA 1
ATOM 2085 C C . GLY A 1 270 ? 1.057 13.063 -14.412 1.00 93.88 270 GLY A C 1
ATOM 2086 O O . GLY A 1 270 ? 0.229 13.267 -15.293 1.00 93.88 270 GLY A O 1
ATOM 2087 N N . LEU A 1 271 ? 1.874 12.011 -14.453 1.00 95.50 271 LEU A N 1
ATOM 2088 C CA . LEU A 1 271 ? 1.817 10.992 -15.495 1.00 95.50 271 LEU A CA 1
ATOM 2089 C C . LEU A 1 271 ? 0.773 9.926 -15.154 1.00 95.50 271 LEU A C 1
ATOM 2091 O O . LEU A 1 271 ? 0.585 9.575 -13.995 1.00 95.50 271 LEU A O 1
ATOM 2095 N N . VAL A 1 272 ? 0.144 9.374 -16.184 1.00 97.50 272 VAL A N 1
ATOM 2096 C CA . VAL A 1 272 ? -0.519 8.068 -16.148 1.00 97.50 272 VAL A CA 1
ATOM 2097 C C . VAL A 1 272 ? 0.184 7.213 -17.180 1.00 97.50 272 VAL A C 1
ATOM 2099 O O . VAL A 1 272 ? 0.249 7.604 -18.352 1.00 97.50 272 VAL A O 1
ATOM 2102 N N . GLN A 1 273 ? 0.751 6.092 -16.748 1.00 98.19 273 GLN A N 1
ATOM 2103 C CA . GLN A 1 273 ? 1.539 5.230 -17.619 1.00 98.19 273 GLN A CA 1
ATOM 2104 C C . GLN A 1 273 ? 1.071 3.789 -17.560 1.00 98.19 273 GLN A C 1
ATOM 2106 O O . GLN A 1 273 ? 0.617 3.316 -16.523 1.00 98.19 273 GLN A O 1
ATOM 2111 N N . ILE A 1 274 ? 1.245 3.094 -18.676 1.00 98.19 274 ILE A N 1
ATOM 2112 C CA . ILE A 1 274 ? 1.056 1.656 -18.774 1.00 98.19 274 ILE A CA 1
ATOM 2113 C C . ILE A 1 274 ? 2.388 0.994 -19.102 1.00 98.19 274 ILE A C 1
ATOM 2115 O O . ILE A 1 274 ? 3.124 1.434 -19.987 1.00 98.19 274 ILE A O 1
ATOM 2119 N N . LEU A 1 275 ? 2.706 -0.043 -18.341 1.00 98.62 275 LEU A N 1
ATOM 2120 C CA . LEU A 1 275 ? 3.873 -0.891 -18.506 1.00 98.62 275 LEU A CA 1
ATOM 2121 C C . LEU A 1 275 ? 3.409 -2.199 -19.145 1.00 98.62 275 LEU A C 1
ATOM 2123 O O . LEU A 1 275 ? 2.609 -2.925 -18.555 1.00 98.62 275 LEU A O 1
ATOM 2127 N N . ARG A 1 276 ? 3.920 -2.504 -20.340 1.00 97.88 276 ARG A N 1
ATOM 2128 C CA . ARG A 1 276 ? 3.587 -3.718 -21.103 1.00 97.88 276 ARG A CA 1
ATOM 2129 C C . ARG A 1 276 ? 4.817 -4.624 -21.195 1.00 97.88 276 ARG A C 1
ATOM 2131 O O . ARG A 1 276 ? 5.871 -4.116 -21.581 1.00 97.88 276 ARG A O 1
ATOM 2138 N N . PRO A 1 277 ? 4.728 -5.918 -20.852 1.00 97.81 277 PRO A N 1
ATOM 2139 C CA . PRO A 1 277 ? 5.881 -6.812 -20.889 1.00 97.81 277 PRO A CA 1
ATOM 2140 C C . PRO A 1 277 ? 6.457 -6.863 -22.309 1.00 97.81 277 PRO A C 1
ATOM 2142 O O . PRO A 1 277 ? 5.710 -6.917 -23.288 1.00 97.81 277 PRO A O 1
ATOM 2145 N N . LYS A 1 278 ? 7.788 -6.820 -22.443 1.00 97.62 278 LYS A N 1
ATOM 2146 C CA . LYS A 1 278 ? 8.446 -6.971 -23.756 1.00 97.62 278 LYS A CA 1
ATOM 2147 C C . LYS A 1 278 ? 8.473 -8.421 -24.243 1.00 97.62 278 LYS A C 1
ATOM 2149 O O . LYS A 1 278 ? 8.676 -8.668 -25.429 1.00 97.62 278 LYS A O 1
ATOM 2154 N N . SER A 1 279 ? 8.298 -9.362 -23.319 1.00 96.69 279 SER A N 1
ATOM 2155 C CA . SER A 1 279 ? 8.374 -10.802 -23.536 1.00 96.69 279 SER A CA 1
ATOM 2156 C C . SER A 1 279 ? 7.583 -11.538 -22.460 1.00 96.69 279 SER A C 1
ATOM 2158 O O . SER A 1 279 ? 7.589 -11.125 -21.297 1.00 96.69 279 SER A O 1
ATOM 2160 N N . ASP A 1 280 ? 6.997 -12.679 -22.817 1.00 95.00 280 ASP A N 1
ATOM 2161 C CA . ASP A 1 280 ? 6.351 -13.595 -21.870 1.00 95.00 280 ASP A CA 1
ATOM 2162 C C . ASP A 1 280 ? 7.350 -14.486 -21.111 1.00 95.00 280 ASP A C 1
ATOM 2164 O O . ASP A 1 280 ? 6.963 -15.200 -20.194 1.00 95.00 280 ASP A O 1
ATOM 2168 N N . SER A 1 281 ? 8.645 -14.454 -21.453 1.00 97.19 281 SER A N 1
ATOM 2169 C CA . SER A 1 281 ? 9.670 -15.249 -20.760 1.00 97.19 281 SER A CA 1
ATOM 2170 C C . SER A 1 281 ? 9.773 -14.859 -19.281 1.00 97.19 281 SER A C 1
ATOM 2172 O O . SER A 1 281 ? 10.153 -13.716 -19.029 1.00 97.19 281 SER A O 1
ATOM 2174 N N . PRO A 1 282 ? 9.571 -15.753 -18.295 1.00 96.19 282 PRO A N 1
ATOM 2175 C CA . PRO A 1 282 ? 9.580 -15.372 -16.874 1.00 96.19 282 PRO A CA 1
ATOM 2176 C C . PRO A 1 282 ? 10.900 -14.791 -16.346 1.00 96.19 282 PRO A C 1
ATOM 2178 O O . PRO A 1 282 ? 10.950 -14.171 -15.293 1.00 96.19 282 PRO A O 1
ATOM 2181 N N . THR A 1 283 ? 11.990 -14.952 -17.090 1.00 96.75 283 THR A N 1
ATOM 2182 C CA . THR A 1 283 ? 13.299 -14.372 -16.758 1.00 96.75 283 THR A CA 1
ATOM 2183 C C . THR A 1 283 ? 13.527 -12.972 -17.333 1.00 96.75 283 THR A C 1
ATOM 2185 O O . THR A 1 283 ? 14.520 -12.331 -16.993 1.00 96.75 283 THR A O 1
ATOM 2188 N N . ASP A 1 284 ? 12.646 -12.495 -18.216 1.00 97.88 284 ASP A N 1
ATOM 2189 C CA . ASP A 1 284 ? 12.732 -11.166 -18.822 1.00 97.88 284 ASP A CA 1
ATOM 2190 C C . ASP A 1 284 ? 11.890 -10.159 -18.030 1.00 97.88 284 ASP A C 1
ATOM 2192 O O . ASP A 1 284 ? 10.664 -10.191 -18.058 1.00 97.88 284 ASP A O 1
ATOM 2196 N N . TRP A 1 285 ? 12.534 -9.240 -17.325 1.00 97.81 285 TRP A N 1
ATOM 2197 C CA . TRP A 1 285 ? 11.850 -8.237 -16.503 1.00 97.81 285 TRP A CA 1
ATOM 2198 C C . TRP A 1 285 ? 11.664 -6.895 -17.215 1.00 97.81 285 TRP A C 1
ATOM 2200 O O . TRP A 1 285 ? 11.331 -5.894 -16.579 1.00 97.81 285 TRP A O 1
ATOM 2210 N N . GLU A 1 286 ? 11.894 -6.833 -18.527 1.00 98.12 286 GLU A N 1
ATOM 2211 C CA . GLU A 1 286 ? 11.750 -5.595 -19.274 1.00 98.12 286 GLU A CA 1
ATOM 2212 C C . GLU A 1 286 ? 10.297 -5.301 -19.663 1.00 98.12 286 GLU A C 1
ATOM 2214 O O . GLU A 1 286 ? 9.558 -6.148 -20.171 1.00 98.12 286 GLU A O 1
ATOM 2219 N N . TYR A 1 287 ? 9.919 -4.031 -19.509 1.00 98.38 287 TYR A N 1
ATOM 2220 C CA . TYR A 1 287 ? 8.618 -3.503 -19.907 1.00 98.38 287 TYR A CA 1
ATOM 2221 C C . TYR A 1 287 ? 8.784 -2.340 -20.898 1.00 98.38 287 TYR A C 1
ATOM 2223 O O . TYR A 1 287 ? 9.715 -1.532 -20.809 1.00 98.38 287 TYR A O 1
ATOM 2231 N N . HIS A 1 288 ? 7.881 -2.248 -21.871 1.00 98.31 288 HIS A N 1
ATOM 2232 C CA . HIS A 1 288 ? 7.604 -1.013 -22.598 1.00 98.31 288 HIS A CA 1
ATOM 2233 C C . HIS A 1 288 ? 6.808 -0.076 -21.692 1.00 98.31 288 HIS A C 1
ATOM 2235 O O . HIS A 1 288 ? 5.865 -0.517 -21.046 1.00 98.31 288 HIS A O 1
ATOM 2241 N N . VAL A 1 289 ? 7.179 1.205 -21.656 1.00 98.50 289 VAL A N 1
ATOM 2242 C CA . VAL A 1 289 ? 6.496 2.233 -20.860 1.00 98.50 289 VAL A CA 1
ATOM 2243 C C . VAL A 1 289 ? 5.827 3.217 -21.806 1.00 98.50 289 VAL A C 1
ATOM 2245 O O . VAL A 1 289 ? 6.518 3.935 -22.532 1.00 98.50 289 VAL A O 1
ATOM 2248 N N . ASP A 1 290 ? 4.501 3.303 -21.764 1.00 98.06 290 ASP A N 1
ATOM 2249 C CA . ASP A 1 290 ? 3.742 4.287 -22.533 1.00 98.06 290 ASP A CA 1
ATOM 2250 C C . ASP A 1 290 ? 3.049 5.2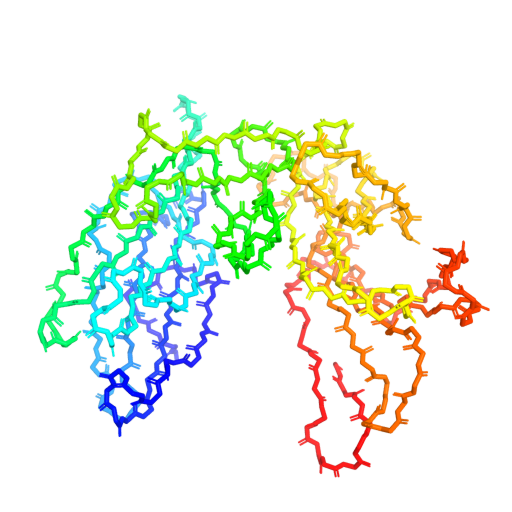69 -21.611 1.00 98.06 290 ASP A C 1
ATOM 2252 O O . ASP A 1 290 ? 2.447 4.901 -20.607 1.00 98.06 290 ASP A O 1
ATOM 2256 N N . THR A 1 291 ? 3.102 6.544 -21.981 1.00 97.50 291 THR A N 1
ATOM 2257 C CA . THR A 1 291 ? 2.328 7.576 -21.296 1.00 97.50 291 THR A CA 1
ATOM 2258 C C . THR A 1 291 ? 0.954 7.670 -21.935 1.00 97.50 291 THR A C 1
ATOM 2260 O O . THR A 1 291 ? 0.843 8.065 -23.092 1.00 97.50 291 THR A O 1
ATOM 2263 N N . ILE A 1 292 ? -0.082 7.347 -21.167 1.00 95.56 292 ILE A N 1
ATOM 2264 C CA . ILE A 1 292 ? -1.481 7.470 -21.588 1.00 95.56 292 ILE A CA 1
ATOM 2265 C C . ILE A 1 292 ? -1.946 8.916 -21.414 1.00 95.56 292 ILE A C 1
ATOM 2267 O O . ILE A 1 292 ? -2.607 9.486 -22.280 1.00 95.56 292 ILE A O 1
ATOM 2271 N N . MET A 1 293 ? -1.583 9.532 -20.287 1.00 94.56 293 MET A N 1
ATOM 2272 C CA . MET A 1 293 ? -2.006 10.884 -19.939 1.00 94.56 293 MET A CA 1
ATOM 2273 C C . MET A 1 293 ? -0.878 11.637 -19.240 1.00 94.56 293 MET A C 1
ATOM 2275 O O . MET A 1 293 ? -0.086 11.065 -18.490 1.00 94.56 293 MET A O 1
ATOM 2279 N N . LYS A 1 294 ? -0.846 12.955 -19.448 1.00 94.31 294 LYS A N 1
ATOM 2280 C CA . LYS A 1 294 ? -0.078 13.889 -18.628 1.00 94.31 294 LYS A CA 1
ATOM 2281 C C . LYS A 1 294 ? -0.988 14.992 -18.091 1.00 94.31 294 LYS A C 1
ATOM 2283 O O . LYS A 1 294 ? -1.361 15.916 -18.814 1.00 94.31 294 LYS A O 1
ATOM 2288 N N . GLY A 1 295 ? -1.338 14.884 -16.818 1.00 89.12 295 GLY A N 1
ATOM 2289 C CA . GLY A 1 295 ? -2.027 15.904 -16.042 1.00 89.12 295 GLY A CA 1
ATOM 2290 C C . GLY A 1 295 ? -1.099 17.028 -15.573 1.00 89.12 295 GLY A C 1
ATOM 2291 O O . GLY A 1 295 ? 0.127 16.957 -15.689 1.00 89.12 295 GLY A O 1
ATOM 2292 N N . LYS A 1 296 ? -1.715 18.089 -15.037 1.00 86.00 296 LYS A N 1
ATOM 2293 C CA . LYS A 1 296 ? -1.038 19.272 -14.467 1.00 86.00 296 LYS A CA 1
ATOM 2294 C C . LYS A 1 296 ? -0.905 19.233 -12.939 1.00 86.00 296 LYS A C 1
ATOM 2296 O O . LYS A 1 296 ? -0.390 20.182 -12.356 1.00 86.00 296 LYS A O 1
ATOM 2301 N N . GLY A 1 297 ? -1.437 18.201 -12.293 1.00 85.19 297 GLY A N 1
ATOM 2302 C CA . GLY A 1 297 ? -1.447 18.057 -10.841 1.00 85.19 297 GLY A CA 1
ATOM 2303 C C . GLY A 1 297 ? -1.316 16.597 -10.433 1.00 85.19 297 GLY A C 1
ATOM 2304 O O . GLY A 1 297 ? -1.147 15.731 -11.291 1.00 85.19 297 GLY A O 1
ATOM 2305 N N . THR A 1 298 ? -1.412 16.365 -9.129 1.00 88.94 298 THR A N 1
ATOM 2306 C CA . THR A 1 298 ? -1.325 15.051 -8.493 1.00 88.94 298 THR A CA 1
ATOM 2307 C C . THR A 1 298 ? -2.377 14.094 -9.051 1.00 88.94 298 THR A C 1
ATOM 2309 O O . THR A 1 298 ? -3.573 14.403 -9.047 1.00 88.94 298 THR A O 1
ATOM 2312 N N . ILE A 1 299 ? -1.935 12.933 -9.527 1.00 91.44 299 ILE A N 1
ATOM 2313 C CA . ILE A 1 299 ? -2.817 11.842 -9.947 1.00 91.44 299 ILE A CA 1
ATOM 2314 C C . ILE A 1 299 ? -2.927 10.841 -8.798 1.00 91.44 299 ILE A C 1
ATOM 2316 O O . ILE A 1 299 ? -1.933 10.281 -8.359 1.00 91.44 299 ILE A O 1
ATOM 2320 N N . GLY A 1 300 ? -4.141 10.607 -8.301 1.00 89.31 300 GLY A N 1
ATOM 2321 C CA . GLY A 1 300 ? -4.377 9.616 -7.249 1.00 89.31 300 GLY A CA 1
ATOM 2322 C C . GLY A 1 300 ? -4.226 8.171 -7.739 1.00 89.31 300 GLY A C 1
ATOM 2323 O O . GLY A 1 300 ? -3.620 7.894 -8.774 1.00 89.31 300 GLY A O 1
ATOM 2324 N N . ARG A 1 301 ? -4.816 7.229 -6.998 1.00 89.88 301 ARG A N 1
ATOM 2325 C CA . ARG A 1 301 ? -4.865 5.819 -7.404 1.00 89.88 301 ARG A CA 1
ATOM 2326 C C . ARG A 1 301 ? -5.735 5.652 -8.651 1.00 89.88 301 ARG A C 1
ATOM 2328 O O . ARG A 1 301 ? -6.841 6.186 -8.700 1.00 89.88 301 ARG A O 1
ATOM 2335 N N . ILE A 1 302 ? -5.239 4.903 -9.633 1.00 92.44 302 ILE A N 1
ATOM 2336 C CA . ILE A 1 302 ? -5.975 4.584 -10.863 1.00 92.44 302 ILE A CA 1
ATOM 2337 C C . ILE A 1 302 ? -6.780 3.305 -10.632 1.00 92.44 302 ILE A C 1
ATOM 2339 O O . ILE A 1 302 ? -6.266 2.333 -10.069 1.00 92.44 302 ILE A O 1
ATOM 2343 N N . ALA A 1 303 ? -8.047 3.319 -11.035 1.00 91.75 303 ALA A N 1
ATOM 2344 C CA . ALA A 1 303 ? -8.892 2.135 -11.036 1.00 91.75 303 ALA A CA 1
ATOM 2345 C C . ALA A 1 303 ? -8.695 1.379 -12.351 1.00 91.75 303 ALA A C 1
ATOM 2347 O O . ALA A 1 303 ? -8.563 2.003 -13.394 1.00 91.75 303 ALA A O 1
ATOM 2348 N N . VAL A 1 304 ? -8.664 0.050 -12.282 1.00 93.19 304 VAL A N 1
ATOM 2349 C CA . VAL A 1 304 ? -8.613 -0.812 -13.465 1.00 93.19 304 VAL A CA 1
ATOM 2350 C C . VAL A 1 304 ? -9.605 -1.948 -13.266 1.00 93.19 304 VAL A C 1
ATOM 2352 O O . VAL A 1 304 ? -9.514 -2.649 -12.248 1.00 93.19 304 VAL A O 1
ATOM 2355 N N . ALA A 1 305 ? -10.553 -2.095 -14.187 1.00 92.38 305 ALA A N 1
ATOM 2356 C CA . ALA A 1 305 ? -11.593 -3.123 -14.166 1.00 92.38 305 ALA A CA 1
ATOM 2357 C C . ALA A 1 305 ? -12.247 -3.264 -15.548 1.00 92.38 305 ALA A C 1
ATOM 2359 O O . ALA A 1 305 ? -12.265 -2.296 -16.294 1.00 92.38 305 ALA A O 1
ATOM 2360 N N . ASP A 1 306 ? -12.822 -4.434 -15.825 1.00 93.38 306 ASP A N 1
ATOM 2361 C CA . ASP A 1 306 ? -13.817 -4.623 -16.888 1.00 93.38 306 ASP A CA 1
ATOM 2362 C C . ASP A 1 306 ? -15.154 -4.042 -16.397 1.00 93.38 306 ASP A C 1
ATOM 2364 O O . ASP A 1 306 ? -15.788 -4.603 -15.492 1.00 93.38 306 ASP A O 1
ATOM 2368 N N . VAL A 1 307 ? -15.522 -2.853 -16.876 1.00 93.94 307 VAL A N 1
ATOM 2369 C CA . VAL A 1 307 ? -16.688 -2.100 -16.383 1.00 93.94 307 VAL A CA 1
ATOM 2370 C C . VAL A 1 307 ? -17.926 -2.254 -17.257 1.00 93.94 307 VAL A C 1
ATOM 2372 O O . VAL A 1 307 ? -19.025 -1.945 -16.785 1.00 93.94 307 VAL A O 1
ATOM 2375 N N . ASP A 1 308 ? -17.778 -2.713 -18.499 1.00 94.81 308 ASP A N 1
ATOM 2376 C CA . ASP A 1 308 ? -18.892 -2.925 -19.427 1.00 94.81 308 ASP A CA 1
ATOM 2377 C C . ASP A 1 308 ? -19.180 -4.407 -19.733 1.00 94.81 308 ASP A C 1
ATOM 2379 O O . ASP A 1 308 ? -20.241 -4.725 -20.280 1.00 94.81 308 ASP A O 1
ATOM 2383 N N . GLY A 1 309 ? -18.325 -5.313 -19.260 1.00 94.50 309 GLY A N 1
ATOM 2384 C CA . GLY A 1 309 ? -18.486 -6.757 -19.351 1.00 94.50 309 GLY A CA 1
ATOM 2385 C C . GLY A 1 309 ? -18.071 -7.338 -20.699 1.00 94.50 309 GLY A C 1
ATOM 2386 O O . GLY A 1 309 ? -18.494 -8.457 -21.013 1.00 94.50 309 GLY A O 1
ATOM 2387 N N . ASP A 1 310 ? -17.310 -6.605 -21.515 1.00 95.50 310 ASP A N 1
ATOM 2388 C CA . ASP A 1 310 ? -16.821 -7.095 -22.806 1.00 95.50 310 ASP A CA 1
ATOM 2389 C C . ASP A 1 310 ? -15.580 -8.001 -22.685 1.00 95.50 310 ASP A C 1
ATOM 2391 O O . ASP A 1 310 ? -15.222 -8.711 -23.633 1.00 95.50 310 ASP A O 1
ATOM 2395 N N . GLY A 1 311 ? -14.990 -8.063 -21.489 1.00 93.75 311 GLY A N 1
ATOM 2396 C CA . GLY A 1 311 ? -13.831 -8.874 -21.163 1.00 93.75 311 GLY A CA 1
ATOM 2397 C C . GLY A 1 311 ? -12.500 -8.132 -21.238 1.00 93.75 311 GLY A C 1
ATOM 2398 O O . GLY A 1 311 ? -11.506 -8.719 -20.801 1.00 93.75 311 GLY A O 1
ATOM 2399 N N . ALA A 1 312 ? -12.448 -6.905 -21.757 1.00 94.88 312 ALA A N 1
ATOM 2400 C CA . ALA A 1 312 ? -11.287 -6.028 -21.711 1.00 94.88 312 ALA A CA 1
ATOM 2401 C C . ALA A 1 312 ? -11.216 -5.270 -20.375 1.00 94.88 312 ALA A C 1
ATOM 2403 O O . ALA A 1 312 ? -12.155 -5.254 -19.590 1.00 94.88 312 ALA A O 1
ATOM 2404 N N . ALA A 1 313 ? -10.042 -4.725 -20.054 1.00 94.06 313 ALA A N 1
ATOM 2405 C CA . ALA A 1 313 ? -9.866 -3.901 -18.864 1.00 94.06 313 ALA A CA 1
ATOM 2406 C C . ALA A 1 313 ? -9.853 -2.407 -19.218 1.00 94.06 313 ALA A C 1
ATOM 2408 O O . ALA A 1 313 ? -8.985 -1.952 -19.971 1.00 94.06 313 ALA A O 1
ATOM 2409 N N . GLU A 1 314 ? -10.724 -1.632 -18.571 1.00 93.00 314 GLU A N 1
ATOM 2410 C CA . GLU A 1 314 ? -10.799 -0.173 -18.666 1.00 93.00 314 GLU A CA 1
ATOM 2411 C C . GLU A 1 314 ? -10.105 0.507 -17.481 1.00 93.00 314 GLU A C 1
ATOM 2413 O O . GLU A 1 314 ? -9.920 -0.079 -16.407 1.00 93.00 314 GLU A O 1
ATOM 2418 N N . PHE A 1 315 ? -9.726 1.773 -17.682 1.00 88.50 315 PHE A N 1
ATOM 2419 C CA . PHE A 1 315 ? -9.017 2.610 -16.711 1.00 88.50 315 PHE A CA 1
ATOM 2420 C C . PHE A 1 315 ? -9.231 4.111 -16.944 1.00 88.50 315 PHE A C 1
ATOM 2422 O O . PHE A 1 315 ? -9.475 4.517 -18.105 1.00 88.50 315 PHE A O 1
#

Radius of gyration: 19.42 Å; chains: 1; bounding box: 48×51×46 Å

Sequence (315 aa):
TLTKNVKWPNQATMVPLEVFS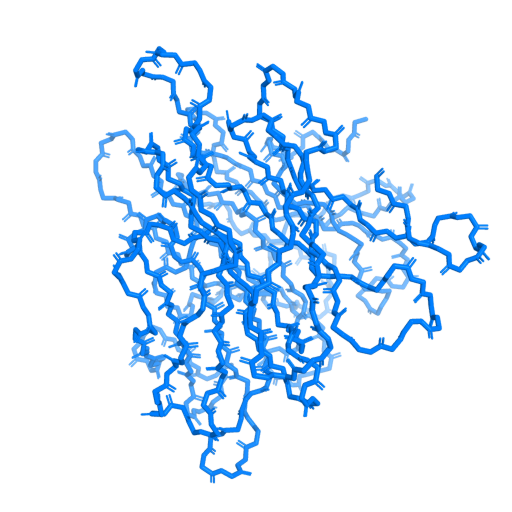TPAMLVAGGFLVPHKTPGRIILRLIESGQEIQVSTDKDGFFYHEATWVDMNGDGKLDILTARAAKPVLGKTRAEMVWLQQPGDPMKGPWKEHVLFDGPGGFFVYADWTRGGAAQPQILAAEFFENQELALYFCDAGWSLCNEKSSQRVVVDDSLGPYFDLQKVDINGDGRDDLLATNNRNDGKGAVMAYEVPLQLNGTWTRHILAKGYQPQGLVPFLPGKGAPGSSRAFQPHTNATGKPWIMVSGDDSGLVQILRPKSDSPTDWEYHVDTIMKGKGTIGRIAVADVDGDGAAEF